Protein AF-G4U363-F1 (afdb_monomer)

Solvent-accessible surface area (backbone atoms only — not comparable to full-atom values): 18278 Å² total; per-residue (Å²): 141,84,84,78,88,76,77,88,73,76,89,75,87,67,86,83,75,91,68,91,69,73,51,77,59,60,54,53,52,49,52,50,51,53,50,53,49,54,50,56,64,53,62,78,71,68,91,64,95,80,52,72,71,60,53,57,54,53,52,52,52,51,52,53,52,52,48,53,53,51,62,64,69,46,64,95,60,75,64,60,87,78,46,60,67,70,59,36,51,51,52,50,44,64,76,27,52,48,99,95,39,38,36,57,66,53,54,56,56,51,35,72,76,37,73,68,45,29,53,55,58,70,71,40,34,82,73,29,22,36,44,63,46,64,51,93,44,83,81,53,86,49,60,55,57,50,51,50,48,30,57,57,48,18,64,88,54,62,29,32,40,36,38,31,59,56,51,80,61,46,81,72,40,44,77,71,45,50,88,46,26,73,33,30,28,32,41,37,40,33,58,52,92,60,88,73,83,71,82,74,94,66,91,64,70,68,50,72,59,57,59,54,58,71,55,46,68,33,55,42,23,33,35,42,35,42,34,49,89,74,80,68,58,79,82,63,57,63,65,54,76,51,25,82,46,43,50,42,49,43,70,48,50,88,82,85,80,89,84,87,82,83,91,80,84,82,97,68,68,58,55,68,52,71,92,75,59,36,64,54,56,54,50,50,52,54,49,50,55,54,50,53,54,53,56,57,58,60,71,75,71,122

pLDDT: mean 74.66, std 20.99, range [29.02, 97.69]

Mean predicted aligned error: 13.7 Å

Foldseek 3Di:
DDDDDDPDDDDPPDDDPPDPPPPVLNVLVVVLVVLVVVVVVVVVPDPDPPCPPVVVVSVVVNVVSVVVNVVVVPDPDDDLLPDDLVSSLVVQCVVQPDPNFRDLVSLVVQLVPDVSSVVSSLQDLVSLQEQEDACPPVPDPCSLVSLLSSVVSNPQAAHEYEYEFAPPPLVVNLVSCLVVLQRHAHYAYHYHPDPVPPDDPDPDGDQPLNSLPSSPQNQNHAYYEYEEPSPDDLVSCPSCVSHQNHQYYHYCYPDDDDDDDDDDDDDDNQYDDDPPPRVVNSVVVVVVVVVVVVVVVVVVPD

Sequence (302 aa):
MLLWFTPFAADLSMPATSDELTSPGEELESQLSNFLQELHDSDLVVGDRRSEGAGNSKLAQYNTLAEKLAARRRSPYPDPITLPVEIFIAIIKEAVAYDDATSMEAVLRLTLLSDSWRVALLQIPDLWTEISIEDRYIESSELPAQIHLGVTLTLKRPITLAIDHDLRKWTSILPLLTPHTHRIRRILVRPPTMYETIRTDDAFSWDFDDIIYSLGPLHALEDLTVCGDLLTSIDQWKFLVNMPSLRYITETRAPFSRLVAEPGTHSHLRILYSEVTAVELLKHRSQLHNLEELSSTEAYGH

Nearest PDB structures (foldseek):
  4v61-assembly1_AK  TM=4.581E-01  e=2.334E+00  Spinacia oleracea
  3wg9-assembly1_A  TM=1.969E-01  e=6.008E-01  Thermoanaerobacter ethanolicus JW 200
  4v87-assembly2_CN  TM=4.621E-01  e=5.152E+00  Thermus thermophilus HB8
  3wgh-assembly1_A  TM=2.296E-01  e=4.869E+00  Thermoanaerobacter ethanolicus JW 200
  3wg9-assembly2_D  TM=1.906E-01  e=1.970E+00  Thermoanaerobacter ethanolicus JW 200

Structure (mmCIF, N/CA/C/O backbone):
data_AF-G4U363-F1
#
_entry.id   AF-G4U363-F1
#
loop_
_atom_site.group_PDB
_atom_site.id
_atom_site.type_symbol
_atom_site.label_atom_id
_atom_site.label_alt_id
_atom_site.label_comp_id
_atom_site.label_asym_id
_atom_site.label_entity_id
_atom_site.label_seq_id
_atom_site.pdbx_PDB_ins_code
_atom_site.Cartn_x
_atom_site.Cartn_y
_atom_site.Cartn_z
_atom_site.occupancy
_atom_site.B_iso_or_equiv
_atom_site.auth_seq_id
_atom_site.auth_comp_id
_atom_site.auth_asym_id
_atom_site.auth_atom_id
_atom_site.pdbx_PDB_model_num
ATOM 1 N N . MET A 1 1 ? 0.879 2.309 27.848 1.00 30.31 1 MET A N 1
ATOM 2 C CA . MET A 1 1 ? 1.639 3.461 27.325 1.00 30.31 1 MET A CA 1
ATOM 3 C C . MET A 1 1 ? 1.239 3.605 25.862 1.00 30.31 1 MET A C 1
ATOM 5 O O . MET A 1 1 ? 1.794 2.925 25.017 1.00 30.31 1 MET A O 1
ATOM 9 N N . LEU A 1 2 ? 0.150 4.334 25.606 1.00 29.02 2 LEU A N 1
ATOM 10 C CA . LEU A 1 2 ? -0.439 4.525 24.277 1.00 29.02 2 LEU A CA 1
ATOM 11 C C . LEU A 1 2 ? -0.103 5.953 23.849 1.00 29.02 2 LEU A C 1
ATOM 13 O O . LEU A 1 2 ? -0.581 6.906 24.463 1.00 29.02 2 LEU A O 1
ATOM 17 N N . LEU A 1 3 ? 0.791 6.081 22.871 1.00 33.56 3 LEU A N 1
ATOM 18 C CA . LEU A 1 3 ? 1.134 7.358 22.262 1.00 33.56 3 LEU A CA 1
ATOM 19 C C . LEU A 1 3 ? 0.037 7.753 21.275 1.00 33.56 3 LEU A C 1
ATOM 21 O O . LEU A 1 3 ? -0.483 6.935 20.519 1.00 33.56 3 LEU A O 1
ATOM 25 N N . TRP A 1 4 ? -0.329 9.021 21.371 1.00 37.03 4 TRP A N 1
ATOM 26 C CA . TRP A 1 4 ? -1.382 9.687 20.633 1.00 37.03 4 TRP A CA 1
ATOM 27 C C . TRP A 1 4 ? -1.033 9.806 19.145 1.00 37.03 4 TRP A C 1
ATOM 29 O O . TRP A 1 4 ? 0.108 10.085 18.790 1.00 37.03 4 TRP A O 1
ATOM 39 N N . PHE A 1 5 ? -2.041 9.672 18.283 1.00 37.12 5 PHE A N 1
ATOM 40 C CA . PHE A 1 5 ? -2.008 10.227 16.933 1.00 37.12 5 PHE A CA 1
ATOM 41 C C . PHE A 1 5 ? -2.167 11.750 17.044 1.00 37.12 5 PHE A C 1
ATOM 43 O O . PHE A 1 5 ? -3.232 12.231 17.427 1.00 37.12 5 PHE A O 1
ATOM 50 N N . THR A 1 6 ? -1.135 12.517 16.702 1.00 32.81 6 THR A N 1
ATOM 51 C CA . THR A 1 6 ? -1.314 13.922 16.311 1.00 32.81 6 THR A CA 1
ATOM 52 C C . THR A 1 6 ? -1.595 13.961 14.813 1.00 32.81 6 THR A C 1
ATOM 54 O O . THR A 1 6 ? -0.765 13.461 14.050 1.00 32.81 6 THR A O 1
ATOM 57 N N . PRO A 1 7 ? -2.715 14.535 14.348 1.00 43.47 7 PRO A N 1
ATOM 58 C CA . PRO A 1 7 ? -2.863 14.826 12.937 1.00 43.47 7 PRO A CA 1
ATOM 59 C C . PRO A 1 7 ? -1.964 16.010 12.579 1.00 43.47 7 PRO A C 1
ATOM 61 O O . PRO A 1 7 ? -1.807 16.960 13.347 1.00 43.47 7 PRO A O 1
ATOM 64 N N . PHE A 1 8 ? -1.376 15.922 11.393 1.00 34.28 8 PHE A N 1
ATOM 65 C CA . PHE A 1 8 ? -0.652 16.985 10.718 1.00 34.28 8 PHE A CA 1
ATOM 66 C C . PHE A 1 8 ? -1.614 18.171 10.521 1.00 34.28 8 PHE A C 1
ATOM 68 O O . PHE A 1 8 ? -2.444 18.178 9.614 1.00 34.28 8 PHE A O 1
ATOM 75 N N . ALA A 1 9 ? -1.576 19.139 11.436 1.00 34.88 9 ALA A N 1
ATOM 76 C CA . ALA A 1 9 ? -2.304 20.388 11.301 1.00 34.88 9 ALA A CA 1
ATOM 77 C C . ALA A 1 9 ? -1.546 21.260 10.298 1.00 34.88 9 ALA A C 1
ATOM 79 O O . ALA A 1 9 ? -0.501 21.824 10.615 1.00 34.88 9 ALA A O 1
ATOM 80 N N . ALA A 1 10 ? -2.062 21.344 9.072 1.00 35.66 10 ALA A N 1
ATOM 81 C CA . ALA A 1 10 ? -1.703 22.432 8.181 1.00 35.66 10 ALA A CA 1
ATOM 82 C C . ALA A 1 10 ? -2.078 23.753 8.869 1.00 35.66 10 ALA A C 1
ATOM 84 O O . ALA A 1 10 ? -3.195 23.917 9.363 1.00 35.66 10 ALA A O 1
ATOM 85 N N . ASP A 1 11 ? -1.103 24.651 8.932 1.00 38.25 11 ASP A N 1
ATOM 86 C CA . ASP A 1 11 ? -1.105 25.914 9.660 1.00 38.25 11 ASP A CA 1
ATOM 87 C C . ASP A 1 11 ? -2.154 26.891 9.088 1.00 38.25 11 ASP A C 1
ATOM 89 O O . ASP A 1 11 ? -1.871 27.756 8.261 1.00 38.25 11 ASP A O 1
ATOM 93 N N . LEU A 1 12 ? -3.413 26.718 9.496 1.00 33.72 12 LEU A N 1
ATOM 94 C CA . LEU A 1 12 ? -4.463 27.729 9.389 1.00 33.72 12 LEU A CA 1
ATOM 95 C C . LEU A 1 12 ? -4.490 28.503 10.705 1.00 33.72 12 LEU A C 1
ATOM 97 O O . LEU A 1 12 ? -5.332 28.275 11.573 1.00 33.72 12 LEU A O 1
ATOM 101 N N . SER A 1 13 ? -3.533 29.419 10.838 1.00 33.62 13 SER A N 1
ATOM 102 C CA . SER A 1 13 ? -3.520 30.474 11.850 1.00 33.62 13 SER A CA 1
ATOM 103 C C . SER A 1 13 ? -4.797 31.318 11.736 1.00 33.62 13 SER A C 1
ATOM 105 O O . SER A 1 13 ? -4.883 32.290 10.984 1.00 33.62 13 SER A O 1
ATOM 107 N N . MET A 1 14 ? -5.834 30.901 12.460 1.00 38.12 14 MET A N 1
ATOM 108 C CA . MET A 1 14 ? -6.977 31.738 12.802 1.00 38.12 14 MET A CA 1
ATOM 109 C C . MET A 1 14 ? -6.615 32.517 14.072 1.00 38.12 14 MET A C 1
ATOM 111 O O . MET A 1 14 ? -6.052 31.935 15.003 1.00 38.12 14 MET A O 1
ATOM 115 N N . PRO A 1 15 ? -6.907 33.826 14.140 1.00 44.81 15 PRO A N 1
ATOM 116 C CA . PRO A 1 15 ? -6.539 34.649 15.282 1.00 44.81 15 PRO A CA 1
ATOM 117 C C . PRO A 1 15 ? -7.195 34.124 16.563 1.00 44.81 15 PRO A C 1
ATOM 119 O O . PRO A 1 15 ? -8.412 33.961 16.635 1.00 44.81 15 PRO A O 1
ATOM 122 N N . ALA A 1 16 ? -6.362 33.877 17.574 1.00 42.97 16 ALA A N 1
ATOM 123 C CA . ALA A 1 16 ? -6.775 33.457 18.902 1.00 42.97 16 ALA A CA 1
ATOM 124 C C . ALA A 1 16 ? -7.602 34.562 19.576 1.00 42.97 16 ALA A C 1
ATOM 126 O O . ALA A 1 16 ? -7.065 35.559 20.059 1.00 42.97 16 ALA A O 1
ATOM 127 N N . THR A 1 17 ? -8.920 34.383 19.626 1.00 51.56 17 THR A N 1
ATOM 128 C CA . THR A 1 17 ? -9.766 35.061 20.608 1.00 51.56 17 THR A CA 1
ATOM 129 C C . THR A 1 17 ? -9.680 34.281 21.912 1.00 51.56 17 THR A C 1
ATOM 131 O O . THR A 1 17 ? -10.211 33.179 22.028 1.00 51.56 17 THR A O 1
ATOM 134 N N . SER A 1 18 ? -8.956 34.849 22.867 1.00 49.31 18 SER A N 1
ATOM 135 C CA . SER A 1 18 ? -8.769 34.359 24.228 1.00 49.31 18 SER A CA 1
ATOM 136 C C . SER A 1 18 ? -10.032 34.556 25.072 1.00 49.31 18 SER A C 1
ATOM 138 O O . SER A 1 18 ? -10.087 35.465 25.895 1.00 49.31 18 SER A O 1
ATOM 140 N N . ASP A 1 19 ? -11.027 33.700 24.854 1.00 52.84 19 ASP A N 1
ATOM 141 C CA . ASP A 1 19 ? -11.991 33.318 25.886 1.00 52.84 19 ASP A CA 1
ATOM 142 C C . ASP A 1 19 ? -11.714 31.846 26.215 1.00 52.84 19 ASP A C 1
ATOM 144 O O . ASP A 1 19 ? -11.932 30.963 25.383 1.00 52.84 19 ASP A O 1
ATOM 148 N N . GLU A 1 20 ? -11.180 31.589 27.414 1.00 54.12 20 GLU A N 1
ATOM 149 C CA . GLU A 1 20 ? -10.968 30.255 27.997 1.00 54.12 20 GLU A CA 1
ATOM 150 C C . GLU A 1 20 ? -12.322 29.589 28.290 1.00 54.12 20 GLU A C 1
ATOM 152 O O . GLU A 1 20 ? -12.732 29.387 29.432 1.00 54.12 20 GLU A O 1
ATOM 157 N N . LEU A 1 21 ? -13.060 29.249 27.237 1.00 57.50 21 LEU A N 1
ATOM 158 C CA . LEU A 1 21 ? -14.143 28.287 27.323 1.00 57.50 21 LEU A CA 1
ATOM 159 C C . LEU A 1 21 ? -13.482 26.924 27.467 1.00 57.50 21 LEU A C 1
ATOM 161 O O . LEU A 1 21 ? -13.086 26.311 26.475 1.00 57.50 21 LEU A O 1
ATOM 165 N N . THR A 1 22 ? -13.341 26.480 28.718 1.00 64.75 22 THR A N 1
ATOM 166 C CA . THR A 1 22 ? -13.030 25.088 29.052 1.00 64.75 22 THR A CA 1
ATOM 167 C C . THR A 1 22 ? -13.915 24.234 28.164 1.00 64.75 22 THR A C 1
ATOM 169 O O . THR A 1 22 ? -15.146 24.377 28.176 1.00 64.75 22 THR A O 1
ATOM 172 N N . SER A 1 23 ? -13.296 23.434 27.296 1.00 80.56 23 SER A N 1
ATOM 173 C CA . SER A 1 23 ? -14.058 22.662 26.327 1.00 80.56 23 SER A CA 1
ATOM 174 C C . SER A 1 23 ? -15.026 21.815 27.141 1.00 80.56 23 SER A C 1
ATOM 176 O O . SER A 1 23 ? -14.586 21.168 28.093 1.00 80.56 23 SER A O 1
ATOM 178 N N . PRO A 1 24 ? -16.330 21.755 26.814 1.00 78.06 24 PRO A N 1
ATOM 179 C CA . PRO A 1 24 ? -17.289 21.062 27.672 1.00 78.06 24 PRO A CA 1
ATOM 180 C C . PRO A 1 24 ? -16.943 19.570 27.898 1.00 78.06 24 PRO A C 1
ATOM 182 O O . PRO A 1 24 ? -17.670 18.856 28.581 1.00 78.06 24 PRO A O 1
ATOM 185 N N . GLY A 1 25 ? -15.927 19.039 27.202 1.00 80.38 25 GLY A N 1
ATOM 186 C CA . GLY A 1 25 ? -15.441 17.665 27.279 1.00 80.38 25 GLY A CA 1
ATOM 187 C C . GLY A 1 25 ? -14.415 17.506 28.383 1.00 80.38 25 GLY A C 1
ATOM 188 O O . GLY A 1 25 ? -14.462 16.506 29.086 1.00 80.38 25 GLY A O 1
ATOM 189 N N . GLU A 1 26 ? -13.587 18.526 28.596 1.00 87.44 26 GLU A N 1
ATOM 190 C CA . GLU A 1 26 ? -12.668 18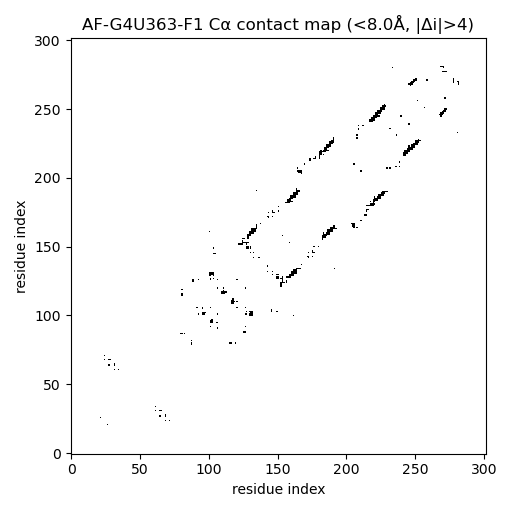.612 29.730 1.00 87.44 26 GLU A CA 1
ATOM 191 C C . GLU A 1 26 ? -13.454 18.656 31.044 1.00 87.44 26 GLU A C 1
ATOM 193 O O . GLU A 1 26 ? -13.073 18.013 32.017 1.00 87.44 26 GLU A O 1
ATOM 198 N N . GLU A 1 27 ? -14.612 19.328 31.058 1.00 90.88 27 GLU A N 1
ATOM 199 C CA . GLU A 1 27 ? -15.499 19.346 32.224 1.00 90.88 27 GLU A CA 1
ATOM 200 C C . GLU A 1 27 ? -16.073 17.952 32.537 1.00 90.88 27 GLU A C 1
ATOM 202 O O . GLU A 1 27 ? -16.064 17.520 33.686 1.00 90.88 27 GLU A O 1
ATOM 207 N N . LEU A 1 28 ? -16.521 17.211 31.519 1.00 89.44 28 LEU A N 1
ATOM 208 C CA . LEU A 1 28 ? -17.031 15.840 31.670 1.00 89.44 28 LEU A CA 1
ATOM 209 C C . LEU A 1 28 ? -15.937 14.850 32.091 1.00 89.44 28 LEU A C 1
ATOM 211 O O . LEU A 1 28 ? -16.188 13.968 32.912 1.00 89.44 28 LEU A O 1
ATOM 215 N N . GLU A 1 29 ? -14.729 14.991 31.544 1.00 90.69 29 GLU A N 1
ATOM 216 C CA . GLU A 1 29 ? -13.567 14.191 31.939 1.00 90.69 29 GLU A CA 1
ATOM 217 C C . GLU A 1 29 ? -13.154 14.491 33.381 1.00 90.69 29 GLU A C 1
ATOM 219 O O . GLU A 1 29 ? -12.918 13.561 34.152 1.00 90.69 29 GLU A O 1
ATOM 224 N N . SER A 1 30 ? -13.170 15.765 33.780 1.00 92.31 30 SER A N 1
ATOM 225 C CA . SER A 1 30 ? -12.940 16.192 35.161 1.00 92.31 30 SER A CA 1
ATOM 226 C C . SER A 1 30 ? -14.005 15.638 36.114 1.00 92.31 30 SER A C 1
ATOM 228 O O . SER A 1 30 ? -13.666 15.062 37.146 1.00 92.31 30 SER A O 1
ATOM 230 N N . GLN A 1 31 ? -15.291 15.702 35.743 1.00 92.88 31 GLN A N 1
ATOM 231 C CA . GLN A 1 31 ? -16.387 15.111 36.521 1.00 92.88 31 GLN A CA 1
ATOM 232 C C . GLN A 1 31 ? -16.214 13.598 36.705 1.00 92.88 31 GLN A C 1
ATOM 234 O O . GLN A 1 31 ? -16.402 13.095 37.812 1.00 92.88 31 GLN A O 1
ATOM 239 N N . LEU A 1 32 ? -15.828 12.870 35.651 1.00 92.06 32 LEU A N 1
ATOM 240 C CA . LEU A 1 32 ? -15.582 11.431 35.742 1.00 92.06 32 LEU A CA 1
ATOM 241 C C . LEU A 1 32 ? -14.363 11.116 36.623 1.00 92.06 32 LEU A C 1
ATOM 243 O O . LEU A 1 32 ? -14.433 10.204 37.443 1.00 92.06 32 LEU A O 1
ATOM 247 N N . SER A 1 33 ? -13.272 11.875 36.484 1.00 92.25 33 SER A N 1
ATOM 248 C CA . SER A 1 33 ? -12.067 11.717 37.310 1.00 92.25 33 SER A CA 1
ATOM 249 C C . SER A 1 33 ? -12.356 11.968 38.790 1.00 92.25 33 SER A C 1
ATOM 251 O O . SER A 1 33 ? -12.001 11.145 39.632 1.00 92.25 33 SER A O 1
ATOM 253 N N . ASN A 1 34 ? -13.064 13.056 39.108 1.00 94.62 34 ASN A N 1
ATOM 254 C CA . ASN A 1 34 ? -13.455 13.382 40.480 1.00 94.62 34 ASN A CA 1
ATOM 255 C C . ASN A 1 34 ? -14.355 12.291 41.070 1.00 94.62 34 ASN A C 1
ATOM 257 O O . ASN A 1 34 ? -14.140 11.859 42.197 1.00 94.62 34 ASN A O 1
ATOM 261 N N . PHE A 1 35 ? -15.305 11.776 40.286 1.00 93.69 35 PHE A N 1
ATOM 262 C CA . PHE A 1 35 ? -16.181 10.693 40.724 1.00 93.69 35 PHE A CA 1
ATOM 263 C C . PHE A 1 35 ? -15.422 9.381 41.000 1.00 93.69 35 PHE A C 1
ATOM 265 O O . PHE A 1 35 ? -15.714 8.678 41.968 1.00 93.69 35 PHE A O 1
ATOM 272 N N . LEU A 1 36 ? -14.424 9.045 40.175 1.00 92.00 36 LEU A N 1
ATOM 273 C CA . LEU A 1 36 ? -13.559 7.882 40.402 1.00 92.00 36 LEU A CA 1
ATOM 274 C C . LEU A 1 36 ? -12.693 8.045 41.657 1.00 92.00 36 LEU A C 1
ATOM 276 O O . LEU A 1 36 ? -12.515 7.078 42.400 1.00 92.00 36 LEU A O 1
ATOM 280 N N . GLN A 1 37 ? -12.204 9.258 41.917 1.00 93.50 37 GLN A N 1
ATOM 281 C CA . GLN A 1 37 ? -11.470 9.571 43.140 1.00 93.50 37 GLN A CA 1
ATOM 282 C C . GLN A 1 37 ? -12.370 9.428 44.378 1.00 93.50 37 GLN A C 1
ATOM 284 O O . GLN A 1 37 ? -11.994 8.753 45.333 1.00 93.50 37 GLN A O 1
ATOM 289 N N . GLU A 1 38 ? -13.598 9.956 44.333 1.00 91.44 38 GLU A N 1
ATOM 290 C CA . GLU A 1 38 ? -14.586 9.807 45.412 1.00 91.44 38 GLU A CA 1
ATOM 291 C C . GLU A 1 38 ? -14.955 8.341 45.687 1.00 91.44 38 GLU A C 1
ATOM 293 O O . GLU A 1 38 ? -15.178 7.955 46.838 1.00 91.44 38 GLU A O 1
ATOM 298 N N . LEU A 1 39 ? -15.040 7.509 44.643 1.00 88.31 39 LEU A N 1
ATOM 299 C CA . LEU A 1 39 ? -15.245 6.068 44.793 1.00 88.31 39 LEU A CA 1
ATOM 300 C C . LEU A 1 39 ? -14.082 5.421 45.545 1.00 88.31 39 LEU A C 1
ATOM 302 O O . LEU A 1 39 ? -14.323 4.721 46.531 1.00 88.31 39 LEU A O 1
ATOM 306 N N . HIS A 1 40 ? -12.848 5.708 45.124 1.00 88.69 40 HIS A N 1
ATOM 307 C CA . HIS A 1 40 ? -11.638 5.173 45.742 1.00 88.69 40 HIS A CA 1
ATOM 308 C C . HIS A 1 40 ? -11.519 5.564 47.221 1.00 88.69 40 HIS A C 1
ATOM 310 O O . HIS A 1 40 ? -11.288 4.706 48.075 1.00 88.69 40 HIS A O 1
ATOM 316 N N . ASP A 1 41 ? -11.770 6.836 47.535 1.00 88.69 41 ASP A N 1
ATOM 317 C CA . ASP A 1 41 ? -11.717 7.351 48.903 1.00 88.69 41 ASP A CA 1
ATOM 318 C C . ASP A 1 41 ? -12.830 6.749 49.780 1.00 88.69 41 ASP A C 1
ATOM 320 O O . ASP A 1 41 ? -12.648 6.555 50.983 1.00 88.69 41 ASP A O 1
ATOM 324 N N . SER A 1 42 ? -13.979 6.398 49.187 1.00 82.69 42 SER A N 1
ATOM 325 C CA . SER A 1 42 ? -15.094 5.776 49.910 1.00 82.69 42 SER A CA 1
ATOM 326 C C . SER A 1 42 ? -14.909 4.282 50.197 1.00 82.69 42 SER A C 1
ATOM 328 O O . SER A 1 42 ? -15.386 3.813 51.232 1.00 82.69 42 SER A O 1
ATOM 330 N N . ASP A 1 43 ? -14.185 3.546 49.349 1.00 73.75 43 ASP A N 1
ATOM 331 C CA . ASP A 1 43 ? -13.879 2.123 49.566 1.00 73.75 43 ASP A CA 1
ATOM 332 C C . ASP A 1 43 ? -12.862 1.909 50.700 1.00 73.75 43 ASP A C 1
ATOM 334 O O . ASP A 1 43 ? -12.893 0.883 51.381 1.00 73.75 43 ASP A O 1
ATOM 338 N N . LEU A 1 44 ? -12.017 2.906 50.987 1.00 64.19 44 LEU A N 1
ATOM 339 C CA . LEU A 1 44 ? -11.087 2.877 52.124 1.00 64.19 44 LEU A CA 1
ATOM 340 C C . LEU A 1 44 ? -11.787 2.957 53.495 1.00 64.19 44 LEU A C 1
ATOM 342 O O . LEU A 1 44 ? -11.147 2.726 54.522 1.00 64.19 44 LEU A O 1
ATOM 346 N N . VAL A 1 45 ? -13.091 3.262 53.537 1.00 62.28 45 VAL A N 1
ATOM 347 C CA . VAL A 1 45 ? -13.823 3.564 54.780 1.00 62.28 45 VAL A CA 1
ATOM 348 C C . VAL A 1 45 ? -14.774 2.438 55.227 1.00 62.28 45 VAL A C 1
ATOM 350 O O . VAL A 1 45 ? -15.248 2.462 56.363 1.00 62.28 45 VAL A O 1
ATOM 353 N N . VAL A 1 46 ? -15.056 1.406 54.418 1.00 55.81 46 VAL A N 1
ATOM 354 C CA . VAL A 1 46 ? -16.229 0.541 54.678 1.00 55.81 46 VAL A CA 1
ATOM 355 C C . VAL A 1 46 ? -15.887 -0.903 55.062 1.00 55.81 46 VAL A C 1
ATOM 357 O O . VAL A 1 46 ? -15.713 -1.786 54.228 1.00 55.81 46 VAL A O 1
ATOM 360 N N . GLY A 1 47 ? -15.936 -1.156 56.374 1.00 56.62 47 GLY A N 1
ATOM 361 C CA . GLY A 1 47 ? -16.154 -2.475 56.982 1.00 56.62 47 GLY A CA 1
ATOM 362 C C . GLY A 1 47 ? -17.618 -2.753 57.367 1.00 56.62 47 GLY A C 1
ATOM 363 O O . GLY A 1 47 ? -17.875 -3.711 58.095 1.00 56.62 47 GLY A O 1
ATOM 364 N N . ASP A 1 48 ? -18.581 -1.932 56.927 1.00 59.34 48 ASP A N 1
ATOM 365 C CA . ASP A 1 48 ? -19.964 -1.987 57.420 1.00 59.34 48 ASP A CA 1
ATOM 366 C C . ASP A 1 48 ? -20.955 -2.543 56.378 1.00 59.34 48 ASP A C 1
ATOM 368 O O . ASP A 1 48 ? -21.188 -1.977 55.308 1.00 59.34 48 ASP A O 1
ATOM 372 N N . ARG A 1 49 ? -21.556 -3.694 56.697 1.00 59.22 49 ARG A N 1
ATOM 373 C CA . ARG A 1 49 ? -22.327 -4.568 55.787 1.00 59.22 49 ARG A CA 1
ATOM 374 C C . ARG A 1 49 ? -23.734 -4.056 55.425 1.00 59.22 49 ARG A C 1
ATOM 376 O O . ARG A 1 49 ? -24.554 -4.827 54.940 1.00 59.22 49 ARG A O 1
ATOM 383 N N . ARG A 1 50 ? -24.052 -2.779 55.664 1.00 60.91 50 ARG A N 1
ATOM 384 C CA . ARG A 1 50 ? -25.392 -2.198 55.409 1.00 60.91 50 ARG A CA 1
ATOM 385 C C . ARG A 1 50 ? -25.499 -1.358 54.126 1.00 60.91 50 ARG A C 1
ATOM 387 O O . ARG A 1 50 ? -26.542 -0.759 53.886 1.00 60.91 50 ARG A O 1
ATOM 394 N N . SER A 1 51 ? -24.464 -1.329 53.285 1.00 64.44 51 SER A N 1
ATOM 395 C CA . SER A 1 51 ? -24.347 -0.398 52.146 1.00 64.44 51 SER A CA 1
ATOM 396 C C . SER A 1 51 ? -24.735 -0.976 50.767 1.00 64.44 51 SER A C 1
ATOM 398 O O . SER A 1 51 ? -24.224 -0.539 49.740 1.00 64.44 51 SER A O 1
ATOM 400 N N . GLU A 1 52 ? -25.642 -1.952 50.684 1.00 66.56 52 GLU A N 1
ATOM 401 C CA . GLU A 1 52 ? -26.045 -2.509 49.373 1.00 66.56 52 GLU A CA 1
ATOM 402 C C . GLU A 1 52 ? -26.842 -1.504 48.514 1.00 66.56 52 GLU A C 1
ATOM 404 O O . GLU A 1 52 ? -26.720 -1.483 47.291 1.00 66.56 52 GLU A O 1
ATOM 409 N N . GLY A 1 53 ? -27.614 -0.606 49.137 1.00 70.62 53 GLY A N 1
ATOM 410 C CA . GLY A 1 53 ? -28.397 0.406 48.413 1.00 70.62 53 GLY A CA 1
ATOM 411 C C . GLY A 1 53 ? -27.564 1.562 47.845 1.00 70.62 53 GLY A C 1
ATOM 412 O O . GLY A 1 53 ? -27.875 2.084 46.774 1.00 70.62 53 GLY A O 1
ATOM 413 N N . ALA A 1 54 ? -26.487 1.956 48.531 1.00 71.31 54 ALA A N 1
ATOM 414 C CA . ALA A 1 54 ? -25.644 3.075 48.108 1.00 71.31 54 ALA A CA 1
ATOM 415 C C . ALA A 1 54 ? -24.706 2.692 46.948 1.00 71.31 54 ALA A C 1
ATOM 417 O O . ALA A 1 54 ? -24.467 3.518 46.065 1.00 71.31 54 ALA A O 1
ATOM 418 N N . GLY A 1 55 ? -24.243 1.436 46.900 1.00 74.75 55 GLY A N 1
ATOM 419 C CA . GLY A 1 55 ? -23.413 0.923 45.804 1.00 74.75 55 GLY A CA 1
ATOM 420 C C . GLY A 1 55 ? -24.119 0.967 44.445 1.00 74.75 55 GLY A C 1
ATOM 421 O O . GLY A 1 55 ? -23.544 1.432 43.461 1.00 74.75 55 GLY A O 1
ATOM 422 N N . ASN A 1 56 ? -25.403 0.596 44.400 1.00 81.75 56 ASN A N 1
ATOM 423 C CA . ASN A 1 56 ? -26.193 0.617 43.163 1.00 81.75 56 ASN A CA 1
ATOM 424 C C . ASN A 1 56 ? -26.403 2.040 42.613 1.00 81.75 56 ASN A C 1
ATOM 426 O O . ASN A 1 56 ? -26.410 2.239 41.399 1.00 81.75 56 ASN A O 1
ATOM 430 N N . SER A 1 57 ? -26.528 3.037 43.495 1.00 87.06 57 SER A N 1
ATOM 431 C CA . SER A 1 57 ? -26.673 4.446 43.101 1.00 87.06 57 SER A CA 1
ATOM 432 C C . SER A 1 57 ? -25.392 5.001 42.466 1.00 87.06 57 SER A C 1
ATOM 434 O O . SER A 1 57 ? -25.440 5.630 41.406 1.00 87.06 57 SER A O 1
ATOM 436 N N . LYS A 1 58 ? -24.226 4.707 43.060 1.00 87.62 58 LYS A N 1
ATOM 437 C CA . LYS A 1 58 ? -22.930 5.147 42.520 1.00 87.62 58 LYS A CA 1
ATOM 438 C C . LYS A 1 58 ? -22.609 4.482 41.178 1.00 87.62 58 LYS A C 1
ATOM 440 O O . LYS A 1 58 ? -22.153 5.154 40.257 1.00 87.62 58 LYS A O 1
ATOM 445 N N . LEU A 1 59 ? -22.912 3.191 41.027 1.00 85.69 59 LEU A N 1
ATOM 446 C CA . LEU A 1 59 ? -22.730 2.493 39.752 1.00 85.69 59 LEU A CA 1
ATOM 447 C C . LEU A 1 59 ? -23.606 3.094 38.637 1.00 85.69 59 LEU A C 1
ATOM 449 O O . LEU A 1 59 ? -23.145 3.266 37.511 1.00 85.69 59 LEU A O 1
ATOM 453 N N . ALA A 1 60 ? -24.851 3.469 38.946 1.00 91.44 60 ALA A N 1
ATOM 454 C CA . ALA A 1 60 ? -25.732 4.128 37.982 1.00 91.44 60 ALA A CA 1
ATOM 455 C C . ALA A 1 60 ? -25.202 5.509 37.550 1.00 91.44 60 ALA A C 1
ATOM 457 O O . ALA A 1 60 ? -25.257 5.849 36.364 1.00 91.44 60 ALA A O 1
ATOM 458 N N . GLN A 1 61 ? -24.647 6.291 38.485 1.00 92.25 61 GLN A N 1
ATOM 459 C CA . GLN A 1 61 ? -24.000 7.571 38.170 1.00 92.25 61 GLN A CA 1
ATOM 460 C C . GLN A 1 61 ? -22.754 7.389 37.300 1.00 92.25 61 GLN A C 1
ATOM 462 O O . GLN A 1 61 ? -22.619 8.094 36.298 1.00 92.25 61 GLN A O 1
ATOM 467 N N . TYR A 1 62 ? -21.904 6.406 37.615 1.00 91.38 62 TYR A N 1
ATOM 468 C CA . TYR A 1 62 ? -20.752 6.050 36.785 1.00 91.38 62 TYR A CA 1
ATOM 469 C C . TYR A 1 62 ? -21.170 5.729 35.348 1.00 91.38 62 TYR A C 1
ATOM 471 O O . TYR A 1 62 ? -20.668 6.343 34.407 1.00 91.38 62 TYR A O 1
ATOM 479 N N . ASN A 1 63 ? -22.134 4.817 35.181 1.00 88.38 63 ASN A N 1
ATOM 480 C CA . ASN A 1 63 ? -22.614 4.406 33.863 1.00 88.38 63 ASN A CA 1
ATOM 481 C C . ASN A 1 63 ? -23.175 5.599 33.080 1.00 88.38 63 ASN A C 1
ATOM 483 O O . ASN A 1 63 ? -22.868 5.757 31.904 1.00 88.38 63 ASN A O 1
ATOM 487 N N . THR A 1 64 ? -23.915 6.492 33.744 1.00 95.25 64 THR A N 1
ATOM 488 C CA . THR A 1 64 ? -24.461 7.703 33.112 1.00 95.25 64 THR A CA 1
ATOM 489 C C . THR A 1 64 ? -23.355 8.650 32.629 1.00 95.25 64 THR A C 1
ATOM 491 O O . THR A 1 64 ? -23.446 9.195 31.527 1.00 95.25 64 THR A O 1
ATOM 494 N N . LEU A 1 65 ? -22.308 8.874 33.433 1.00 91.00 65 LEU A N 1
ATOM 495 C CA . LEU A 1 65 ? -21.175 9.722 33.044 1.00 91.00 65 LEU A CA 1
ATOM 496 C C . LEU A 1 65 ? -20.365 9.085 31.909 1.00 91.00 65 LEU A C 1
ATOM 498 O O . LEU A 1 65 ? -20.048 9.764 30.932 1.00 91.00 65 LEU A O 1
ATOM 502 N N . ALA A 1 66 ? -20.098 7.782 31.995 1.00 87.12 66 ALA A N 1
ATOM 503 C CA . ALA A 1 66 ? -19.403 7.027 30.959 1.00 87.12 66 ALA A CA 1
ATOM 504 C C . ALA A 1 66 ? -20.173 7.039 29.627 1.00 87.12 66 ALA A C 1
ATOM 506 O O . ALA A 1 66 ? -19.574 7.271 28.578 1.00 87.12 66 ALA A O 1
ATOM 507 N N . GLU A 1 67 ? -21.498 6.869 29.654 1.00 90.25 67 GLU A N 1
ATOM 508 C CA . GLU A 1 67 ? -22.353 6.947 28.465 1.00 90.25 67 GLU A CA 1
ATOM 509 C C . GLU A 1 67 ? -22.362 8.344 27.844 1.00 90.25 67 GLU A C 1
ATOM 511 O O . GLU A 1 67 ? -22.246 8.461 26.625 1.00 90.25 67 GLU A O 1
ATOM 516 N N . LYS A 1 68 ? -22.448 9.411 28.650 1.00 90.00 68 LYS A N 1
ATOM 517 C CA . LYS A 1 68 ? -22.369 10.796 28.153 1.00 90.00 68 LYS A CA 1
ATOM 518 C C . LYS A 1 68 ? -21.027 11.079 27.486 1.00 90.00 68 LYS A C 1
ATOM 520 O O . LYS A 1 68 ? -20.982 11.683 26.413 1.00 90.00 68 LYS A O 1
ATOM 525 N N . LEU A 1 69 ? -19.942 10.620 28.101 1.00 86.50 69 LEU A N 1
ATOM 526 C CA . LEU A 1 69 ? -18.591 10.781 27.577 1.00 86.50 69 LEU A CA 1
ATOM 527 C C . LEU A 1 69 ? -18.416 9.974 26.280 1.00 86.50 69 LEU A C 1
ATOM 529 O O . LEU A 1 69 ? -17.928 10.506 25.283 1.00 86.50 69 LEU A O 1
ATOM 533 N N . ALA A 1 70 ? -18.911 8.735 26.240 1.00 83.38 70 ALA A N 1
ATOM 534 C CA . ALA A 1 70 ? -18.926 7.908 25.037 1.00 83.38 70 ALA A CA 1
ATOM 535 C C . ALA A 1 70 ? -19.771 8.530 23.914 1.00 83.38 70 ALA A C 1
ATOM 537 O O . ALA A 1 70 ? -19.316 8.591 22.777 1.00 83.38 70 ALA A O 1
ATOM 538 N N . ALA A 1 71 ? -20.970 9.033 24.217 1.00 84.00 71 ALA A N 1
ATOM 539 C CA . ALA A 1 71 ? -21.851 9.689 23.252 1.00 84.00 71 ALA A CA 1
ATOM 540 C C . ALA A 1 71 ? -21.224 10.956 22.663 1.00 84.00 71 ALA A C 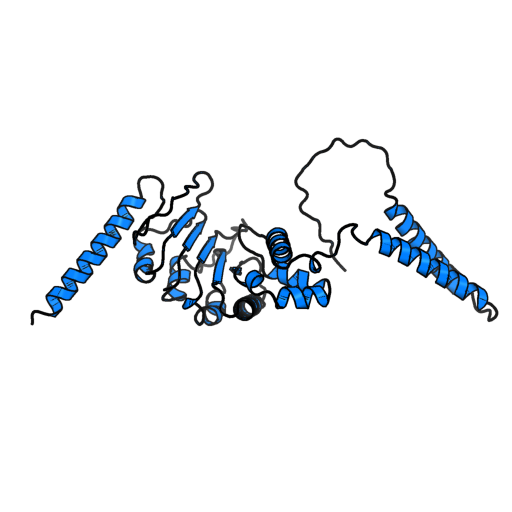1
ATOM 542 O O . ALA A 1 71 ? -21.420 11.235 21.486 1.00 84.00 71 ALA A O 1
ATOM 543 N N . ARG A 1 72 ? -20.437 11.689 23.455 1.00 81.56 72 ARG A N 1
ATOM 544 C CA . ARG A 1 72 ? -19.684 12.850 22.978 1.00 81.56 72 ARG A CA 1
ATOM 545 C C . ARG A 1 72 ? -18.479 12.462 22.123 1.00 81.56 72 ARG A C 1
ATOM 547 O O . ARG A 1 72 ? -18.174 13.142 21.151 1.00 81.56 72 ARG A O 1
ATOM 554 N N . ARG A 1 73 ? -17.773 11.392 22.500 1.00 79.31 73 ARG A N 1
ATOM 555 C CA . ARG A 1 73 ? -16.640 10.863 21.725 1.00 79.31 73 ARG A CA 1
ATOM 556 C C . ARG A 1 73 ? -17.080 10.220 20.413 1.00 79.31 73 ARG A C 1
ATOM 558 O O . ARG A 1 73 ? -16.248 10.055 19.525 1.00 79.31 73 ARG A O 1
ATOM 565 N N . ARG A 1 74 ? -18.361 9.863 20.265 1.00 74.88 74 ARG A N 1
ATOM 566 C CA . ARG A 1 74 ? -18.910 9.482 18.963 1.00 74.88 74 ARG A CA 1
ATOM 567 C C . ARG A 1 74 ? -18.819 10.691 18.042 1.00 74.88 74 ARG A C 1
ATOM 569 O O . ARG A 1 74 ? -19.424 11.728 18.296 1.00 74.88 74 ARG A O 1
ATOM 576 N N . SER A 1 75 ? -18.043 10.528 16.976 1.00 72.75 75 SER A N 1
ATOM 577 C CA . SER A 1 75 ? -18.025 11.466 15.863 1.00 72.75 75 SER A CA 1
ATOM 578 C C . SER A 1 75 ? -19.467 11.758 15.421 1.00 72.75 75 SER A C 1
ATOM 580 O O . SER A 1 75 ? -20.272 10.824 15.354 1.00 72.75 75 SER A O 1
ATOM 582 N N . PRO A 1 76 ? -19.822 13.019 15.107 1.00 77.62 76 PRO A N 1
ATOM 583 C CA . PRO A 1 76 ? -21.121 13.325 14.509 1.00 77.62 76 PRO A CA 1
ATOM 584 C C . PRO A 1 76 ? -21.266 12.692 13.117 1.00 77.62 76 PRO A C 1
ATOM 586 O O . PRO A 1 76 ? -22.372 12.616 12.584 1.00 77.62 76 PRO A O 1
ATOM 589 N N . TYR A 1 77 ? -20.153 12.246 12.529 1.00 79.25 77 TYR A N 1
ATOM 590 C CA . TYR A 1 77 ? -20.123 11.578 11.243 1.00 79.25 77 TYR A CA 1
ATOM 591 C C . TYR A 1 77 ? -20.330 10.069 11.401 1.00 79.25 77 TYR A C 1
ATOM 593 O O . TYR A 1 77 ? -19.812 9.473 12.352 1.00 79.25 77 TYR A O 1
ATOM 601 N N . PRO A 1 78 ? -21.067 9.441 10.469 1.00 82.06 78 PRO A N 1
ATOM 602 C CA . PRO A 1 78 ? -21.196 7.993 10.443 1.00 82.06 78 PRO A CA 1
ATOM 603 C C . PRO A 1 78 ? -19.817 7.342 10.296 1.00 82.06 78 PRO A C 1
ATOM 605 O O . PRO A 1 78 ? -18.904 7.928 9.710 1.00 82.06 78 PRO A O 1
ATOM 608 N N . ASP A 1 79 ? -19.676 6.123 10.822 1.00 86.44 79 ASP A N 1
ATOM 609 C CA . ASP A 1 79 ? -18.458 5.335 10.633 1.00 86.44 79 ASP A CA 1
ATOM 610 C C . ASP A 1 79 ? -18.182 5.204 9.121 1.00 86.44 79 ASP A C 1
ATOM 612 O O . ASP A 1 79 ? -19.084 4.764 8.393 1.00 86.44 79 ASP A O 1
ATOM 616 N N . PRO A 1 80 ? -16.982 5.583 8.631 1.00 89.94 80 PRO A N 1
ATOM 617 C CA . PRO A 1 80 ? -16.611 5.471 7.223 1.00 89.94 80 PRO A CA 1
ATOM 618 C C . PRO A 1 80 ? -16.898 4.103 6.602 1.00 89.94 80 PRO A C 1
ATOM 620 O O . PRO A 1 80 ? -17.180 4.031 5.409 1.00 89.94 80 PRO A O 1
ATOM 623 N N . ILE A 1 81 ? -16.900 3.028 7.397 1.00 92.31 81 ILE A N 1
ATOM 624 C CA . ILE A 1 81 ? -17.230 1.673 6.931 1.00 92.31 81 ILE A CA 1
ATOM 625 C C . ILE A 1 81 ? -18.664 1.534 6.388 1.00 92.31 81 ILE A C 1
ATOM 627 O O . ILE A 1 81 ? -18.968 0.592 5.662 1.00 92.31 81 ILE A O 1
ATOM 631 N N . THR A 1 82 ? -19.564 2.451 6.755 1.00 92.81 82 THR A N 1
ATOM 632 C CA . THR A 1 82 ? -20.963 2.471 6.292 1.00 92.81 82 THR A CA 1
ATOM 633 C C . THR A 1 82 ? -21.141 3.172 4.945 1.00 92.81 82 THR A C 1
ATOM 635 O O . THR A 1 82 ? -22.232 3.135 4.372 1.00 92.81 82 THR A O 1
ATOM 638 N N . LEU A 1 83 ? -20.088 3.816 4.434 1.00 94.00 83 LEU A N 1
ATOM 639 C CA . LEU A 1 83 ? -20.091 4.481 3.136 1.00 94.00 83 LEU A CA 1
ATOM 640 C C . LEU A 1 83 ? -19.992 3.452 1.993 1.00 94.00 83 LEU A C 1
ATOM 642 O O . LEU A 1 83 ? -19.520 2.333 2.205 1.00 94.00 83 LEU A O 1
ATOM 646 N N . PRO A 1 84 ? -20.393 3.820 0.759 1.00 95.19 84 PRO A N 1
ATOM 647 C CA . PRO A 1 84 ? -20.091 3.026 -0.429 1.00 95.19 84 PRO A CA 1
ATOM 648 C C . PRO A 1 84 ? -18.601 2.683 -0.507 1.00 95.19 84 PRO A C 1
ATOM 650 O O . PRO A 1 84 ? -17.752 3.527 -0.204 1.00 95.19 84 PRO A O 1
ATOM 653 N N . VAL A 1 85 ? -18.289 1.455 -0.924 1.00 94.00 85 VAL A N 1
ATOM 654 C CA . VAL A 1 85 ? -16.924 0.910 -0.874 1.00 94.00 85 VAL A CA 1
ATOM 655 C C . VAL A 1 85 ? -15.926 1.772 -1.649 1.00 94.00 85 VAL A C 1
ATOM 657 O O . VAL A 1 85 ? -14.794 1.937 -1.213 1.00 94.00 85 VAL A O 1
ATOM 660 N N . GLU A 1 86 ? -16.350 2.397 -2.746 1.00 94.50 86 GLU A N 1
ATOM 661 C CA . GLU A 1 86 ? -15.517 3.278 -3.564 1.00 94.50 86 GLU A CA 1
ATOM 662 C C . GLU A 1 86 ? -15.104 4.542 -2.798 1.00 94.50 86 GLU A C 1
ATOM 664 O O . GLU A 1 86 ? -13.948 4.960 -2.855 1.00 94.50 86 GLU A O 1
ATOM 669 N N . ILE A 1 87 ? -16.041 5.128 -2.045 1.00 94.62 87 ILE A N 1
ATOM 670 C CA . ILE A 1 87 ? -15.791 6.317 -1.221 1.00 94.62 87 ILE A CA 1
ATOM 671 C C . ILE A 1 87 ? -14.929 5.936 -0.021 1.00 94.62 87 ILE A C 1
ATOM 673 O O . ILE A 1 87 ? -13.979 6.647 0.300 1.00 94.62 87 ILE A O 1
ATOM 677 N N . PHE A 1 88 ? -15.225 4.798 0.610 1.00 94.69 88 PHE A N 1
ATOM 678 C CA . PHE A 1 88 ? -14.416 4.267 1.701 1.00 94.69 88 PHE A CA 1
ATOM 679 C C . PHE A 1 88 ? -12.959 4.078 1.259 1.00 94.69 88 PHE A C 1
ATOM 681 O O . PHE A 1 88 ? -12.064 4.623 1.894 1.00 94.69 88 PHE A O 1
ATOM 688 N N . ILE A 1 89 ? -12.713 3.416 0.123 1.00 94.06 89 ILE A N 1
ATOM 689 C CA . ILE A 1 89 ? -11.364 3.240 -0.438 1.00 94.06 89 ILE A CA 1
ATOM 690 C C . ILE A 1 89 ? -10.670 4.581 -0.662 1.00 94.06 89 ILE A C 1
ATOM 692 O O . ILE A 1 89 ? -9.513 4.724 -0.277 1.00 94.06 89 ILE A O 1
ATOM 696 N N . ALA A 1 90 ? -11.357 5.553 -1.267 1.00 93.38 90 ALA A N 1
ATOM 697 C CA . ALA A 1 90 ? -10.782 6.869 -1.534 1.00 93.38 90 ALA A CA 1
ATOM 698 C C . ALA A 1 90 ? -10.367 7.585 -0.239 1.00 93.38 90 ALA A C 1
ATOM 700 O O . ALA A 1 90 ? -9.261 8.113 -0.165 1.00 93.38 90 ALA A O 1
ATOM 701 N N . ILE A 1 91 ? -11.211 7.538 0.798 1.00 93.75 91 ILE A N 1
ATOM 702 C CA . ILE A 1 91 ? -10.900 8.104 2.118 1.00 93.75 91 ILE A CA 1
ATOM 703 C C . ILE A 1 91 ? -9.685 7.411 2.730 1.00 93.75 91 ILE A C 1
ATOM 705 O O . ILE A 1 91 ? -8.801 8.088 3.245 1.00 93.75 91 ILE A O 1
ATOM 709 N N . ILE A 1 92 ? -9.631 6.076 2.681 1.00 95.38 92 ILE A N 1
ATOM 710 C CA . ILE A 1 92 ? -8.511 5.322 3.249 1.00 95.38 92 ILE A CA 1
ATOM 711 C C . ILE A 1 92 ? -7.220 5.663 2.517 1.00 95.38 92 ILE A C 1
ATOM 713 O O . ILE A 1 92 ? -6.243 5.986 3.182 1.00 95.38 92 ILE A O 1
ATOM 717 N N . LYS A 1 93 ? -7.222 5.644 1.177 1.00 93.00 93 LYS A N 1
ATOM 718 C CA . LYS A 1 93 ? -6.045 5.989 0.371 1.00 93.00 93 LYS A CA 1
ATOM 719 C C . LYS A 1 93 ? -5.546 7.396 0.666 1.00 93.00 93 LYS A C 1
ATOM 721 O O . LYS A 1 93 ? -4.352 7.555 0.851 1.00 93.00 93 LYS A O 1
ATOM 726 N N . GLU A 1 94 ? -6.441 8.375 0.777 1.00 91.25 94 GLU A N 1
ATOM 727 C CA . GLU A 1 94 ? -6.073 9.748 1.140 1.00 91.25 94 GLU A CA 1
ATOM 728 C C . GLU A 1 94 ? -5.502 9.827 2.565 1.00 91.25 94 GLU A C 1
ATOM 730 O O . GLU A 1 94 ? -4.472 10.452 2.797 1.00 91.25 94 GLU A O 1
ATOM 735 N N . ALA A 1 95 ? -6.135 9.150 3.528 1.00 91.75 95 ALA A N 1
ATOM 736 C CA . ALA A 1 95 ? -5.726 9.181 4.931 1.00 91.75 95 ALA A CA 1
ATOM 737 C C . ALA A 1 95 ? -4.376 8.493 5.195 1.00 91.75 95 ALA A C 1
ATOM 739 O O . ALA A 1 95 ? -3.709 8.814 6.179 1.00 91.75 95 ALA A O 1
ATOM 740 N N . VAL A 1 96 ? -3.993 7.533 4.351 1.00 91.25 96 VAL A N 1
ATOM 741 C CA . VAL A 1 96 ? -2.742 6.763 4.467 1.00 91.25 96 VAL A CA 1
ATOM 742 C C . VAL A 1 96 ? -1.744 7.076 3.348 1.00 91.25 96 VAL A C 1
ATOM 744 O O . VAL A 1 96 ? -0.746 6.365 3.204 1.00 91.25 96 VAL A O 1
ATOM 747 N N . ALA A 1 97 ? -2.017 8.105 2.541 1.00 86.38 97 ALA A N 1
ATOM 748 C CA . ALA A 1 97 ? -1.143 8.518 1.457 1.00 86.38 97 ALA A CA 1
ATOM 749 C C . ALA A 1 97 ? 0.193 9.017 2.016 1.00 86.38 97 ALA A C 1
ATOM 751 O O . ALA A 1 97 ? 0.245 9.884 2.891 1.00 86.38 97 ALA A O 1
ATOM 752 N N . TYR A 1 98 ? 1.277 8.480 1.472 1.00 74.38 98 TYR A N 1
ATOM 753 C CA . TYR A 1 98 ? 2.640 8.909 1.727 1.00 74.38 98 TYR A CA 1
ATOM 754 C C . TYR A 1 98 ? 3.378 9.072 0.388 1.00 74.38 98 TYR A C 1
ATOM 756 O O . TYR A 1 98 ? 3.556 8.102 -0.350 1.00 74.38 98 TYR A O 1
ATOM 764 N N . ASP A 1 99 ? 3.781 10.305 0.061 1.00 69.00 99 ASP A N 1
ATOM 765 C CA . ASP A 1 99 ? 4.566 10.659 -1.135 1.00 69.00 99 ASP A CA 1
ATOM 766 C C . ASP A 1 99 ? 4.076 9.997 -2.447 1.00 69.00 99 ASP A C 1
ATOM 768 O O . ASP A 1 99 ? 4.866 9.445 -3.212 1.00 69.00 99 ASP A O 1
ATOM 772 N N . ASP A 1 100 ? 2.766 10.035 -2.720 1.00 70.88 100 ASP A N 1
ATOM 773 C CA . ASP A 1 100 ? 2.087 9.430 -3.888 1.00 70.88 100 ASP A CA 1
ATOM 774 C C . ASP A 1 100 ? 1.897 7.895 -3.863 1.00 70.88 100 ASP A C 1
ATOM 776 O O . ASP A 1 100 ? 1.562 7.303 -4.894 1.00 70.88 100 ASP A O 1
ATOM 780 N N . ALA A 1 101 ? 2.082 7.228 -2.717 1.00 77.25 101 ALA A N 1
ATOM 781 C CA . ALA A 1 101 ? 1.712 5.819 -2.536 1.00 77.25 101 ALA A CA 1
ATOM 782 C C . ALA A 1 101 ? 0.950 5.568 -1.225 1.00 77.25 101 ALA A C 1
ATOM 784 O O . ALA A 1 101 ? 1.107 6.278 -0.237 1.00 77.25 101 ALA A O 1
ATOM 785 N N . THR A 1 102 ? 0.132 4.521 -1.209 1.00 81.88 102 THR A N 1
ATOM 786 C CA . THR A 1 102 ? -0.578 4.046 -0.014 1.00 81.88 102 THR A CA 1
ATOM 787 C C . THR A 1 102 ? 0.409 3.379 0.956 1.00 81.88 102 THR A C 1
ATOM 789 O O . THR A 1 102 ? 1.007 2.355 0.622 1.00 81.88 102 THR A O 1
ATOM 792 N N . SER A 1 103 ? 0.568 3.915 2.173 1.00 87.38 103 SER A N 1
ATOM 793 C CA . SER A 1 103 ? 1.403 3.283 3.205 1.00 87.38 103 SER A CA 1
ATOM 794 C C . SER A 1 103 ? 0.724 2.026 3.751 1.00 87.38 103 SER A C 1
ATOM 796 O O . SER A 1 103 ? -0.286 2.086 4.459 1.00 87.38 103 SER A O 1
ATOM 798 N N . MET A 1 104 ? 1.302 0.863 3.452 1.00 88.56 104 MET A N 1
ATOM 799 C CA . MET A 1 104 ? 0.778 -0.426 3.906 1.00 88.56 104 MET A CA 1
ATOM 800 C C . MET A 1 104 ? 0.780 -0.548 5.434 1.00 88.56 104 MET A C 1
ATOM 802 O O . MET A 1 104 ? -0.161 -1.100 6.003 1.00 88.56 104 MET A O 1
ATOM 806 N N . GLU A 1 105 ? 1.789 -0.000 6.118 1.00 88.19 105 GLU A N 1
ATOM 807 C CA . GLU A 1 105 ? 1.812 0.013 7.583 1.00 88.19 105 GLU A CA 1
ATOM 808 C C . GLU A 1 105 ? 0.631 0.812 8.145 1.00 88.19 105 GLU A C 1
ATOM 810 O O . GLU A 1 105 ? -0.060 0.351 9.054 1.00 88.19 105 GLU A O 1
ATOM 815 N N . ALA A 1 106 ? 0.354 1.990 7.582 1.00 90.31 106 ALA A N 1
ATOM 816 C CA . ALA A 1 106 ? -0.775 2.803 8.009 1.00 90.31 106 ALA A CA 1
ATOM 817 C C . ALA A 1 106 ? -2.111 2.075 7.778 1.00 90.31 106 ALA A C 1
ATOM 819 O O . ALA A 1 106 ? -2.945 2.047 8.686 1.00 90.31 106 ALA A O 1
ATOM 820 N N . VAL A 1 107 ? -2.288 1.391 6.639 1.00 93.31 107 VAL A N 1
ATOM 821 C CA . VAL A 1 107 ? -3.470 0.540 6.398 1.00 93.31 107 VAL A CA 1
ATOM 822 C C . VAL A 1 107 ? -3.566 -0.584 7.435 1.00 93.31 107 VAL A C 1
ATOM 824 O O . VAL A 1 107 ? -4.640 -0.817 7.992 1.00 93.31 107 VAL A O 1
ATOM 827 N N . LEU A 1 108 ? -2.456 -1.256 7.759 1.00 92.19 108 LEU A N 1
ATOM 828 C CA . LEU A 1 108 ? -2.430 -2.304 8.784 1.00 92.19 108 LEU A CA 1
ATOM 829 C C . LEU A 1 108 ? -2.782 -1.761 10.171 1.00 92.19 108 LEU A C 1
ATOM 831 O O . LEU A 1 108 ? -3.548 -2.400 10.892 1.00 92.19 108 LEU A O 1
ATOM 835 N N . ARG A 1 109 ? -2.317 -0.564 10.536 1.00 93.06 109 ARG A N 1
ATOM 836 C CA . ARG A 1 109 ? -2.701 0.094 11.795 1.00 93.06 109 ARG A CA 1
ATOM 837 C C . ARG A 1 109 ? -4.204 0.375 11.856 1.00 93.06 109 ARG A C 1
ATOM 839 O O . ARG A 1 109 ? -4.801 0.191 12.914 1.00 93.06 109 ARG A O 1
ATOM 846 N N . LEU A 1 110 ? -4.845 0.728 10.738 1.00 94.62 110 LEU A N 1
ATOM 847 C CA . LEU A 1 110 ? -6.305 0.903 10.687 1.00 94.62 110 LEU A CA 1
ATOM 848 C C . LEU A 1 110 ? -7.070 -0.404 10.949 1.00 94.62 110 LEU A C 1
ATOM 850 O O . LEU A 1 110 ? -8.177 -0.370 11.487 1.00 94.62 110 LEU A O 1
ATOM 854 N N . THR A 1 111 ? -6.477 -1.568 10.663 1.00 95.19 111 THR A N 1
ATOM 855 C CA . THR A 1 111 ? -7.092 -2.863 11.012 1.00 95.19 111 THR A CA 1
ATOM 856 C C . THR A 1 111 ? -7.174 -3.110 12.522 1.00 95.19 111 THR A C 1
ATOM 858 O O . THR A 1 111 ? -7.929 -3.975 12.960 1.00 95.19 111 THR A O 1
ATOM 861 N N . LEU A 1 112 ? -6.442 -2.343 13.334 1.00 94.50 112 LEU A N 1
ATOM 862 C CA . LEU A 1 112 ? -6.462 -2.453 14.794 1.00 94.50 112 LEU A CA 1
ATOM 863 C C . LEU A 1 112 ? -7.605 -1.656 15.440 1.00 94.50 112 LEU A C 1
ATOM 865 O O . LEU A 1 112 ? -7.817 -1.779 16.644 1.00 94.50 112 LEU A O 1
ATOM 869 N N . LEU A 1 113 ? -8.346 -0.851 14.668 1.00 91.00 113 LEU A N 1
ATOM 870 C CA . LEU A 1 113 ? -9.425 -0.009 15.195 1.00 91.00 113 LEU A CA 1
ATOM 871 C C . LEU A 1 113 ? -10.629 -0.827 15.680 1.00 91.00 113 LEU A C 1
ATOM 873 O O . LEU A 1 113 ? -11.190 -0.543 16.735 1.00 91.00 113 LEU A O 1
ATOM 877 N N . SER A 1 114 ? -11.048 -1.827 14.902 1.00 93.81 114 SER A N 1
ATOM 878 C CA . SER A 1 114 ? -12.129 -2.753 15.259 1.00 93.81 114 SER A CA 1
ATOM 879 C C . SER A 1 114 ? -12.123 -3.986 14.354 1.00 93.81 114 SER A C 1
ATOM 881 O O . SER A 1 114 ? -11.553 -3.965 13.260 1.00 93.81 114 SER A O 1
ATOM 883 N N . ASP A 1 115 ? -12.823 -5.046 14.764 1.00 94.88 115 ASP A N 1
ATOM 884 C CA . ASP A 1 115 ? -12.987 -6.249 13.940 1.00 94.88 115 ASP A CA 1
ATOM 885 C C . ASP A 1 115 ? -13.664 -5.946 12.595 1.00 94.88 115 ASP A C 1
ATOM 887 O O . ASP A 1 115 ? -13.255 -6.489 11.568 1.00 94.88 115 ASP A O 1
ATOM 891 N N . SER A 1 116 ? -14.655 -5.049 12.582 1.00 94.69 116 SER A N 1
ATOM 892 C CA . SER A 1 116 ? -15.345 -4.631 11.359 1.00 94.69 116 SER A CA 1
ATOM 893 C C . SER A 1 116 ? -14.384 -3.947 10.387 1.00 94.69 116 SER A C 1
ATOM 895 O O . SER A 1 116 ? -14.356 -4.294 9.208 1.00 94.69 116 SER A O 1
ATOM 897 N N . TRP A 1 117 ? -13.546 -3.034 10.889 1.00 96.25 117 TRP A N 1
ATOM 898 C CA . TRP A 1 117 ? -12.520 -2.355 10.094 1.00 96.25 117 TRP A CA 1
ATOM 899 C C . TRP A 1 117 ? -11.489 -3.333 9.536 1.00 96.25 117 TRP A C 1
ATOM 901 O O . TRP A 1 117 ? -11.183 -3.289 8.346 1.00 96.25 117 TRP A O 1
ATOM 911 N N . ARG A 1 118 ? -11.007 -4.270 10.361 1.00 96.56 118 ARG A N 1
ATOM 912 C CA . ARG A 1 118 ? -10.100 -5.330 9.907 1.00 96.56 118 ARG A CA 1
ATOM 913 C C . ARG A 1 118 ? -10.701 -6.138 8.763 1.00 96.56 118 ARG A C 1
ATOM 915 O O . ARG A 1 118 ? -10.041 -6.329 7.747 1.00 96.56 118 ARG A O 1
ATOM 922 N N . VAL A 1 119 ? -11.936 -6.617 8.922 1.00 96.50 119 VAL A N 1
ATOM 923 C CA . VAL A 1 119 ? -12.611 -7.424 7.895 1.00 96.50 119 VAL A CA 1
ATOM 924 C C . VAL A 1 119 ? -12.805 -6.616 6.614 1.00 96.50 119 VAL A C 1
ATOM 926 O O . VAL A 1 119 ? -12.461 -7.115 5.546 1.00 96.50 119 VAL A O 1
ATOM 929 N N . ALA A 1 120 ? -13.285 -5.374 6.712 1.00 96.00 120 ALA A N 1
ATOM 930 C CA . ALA A 1 120 ? -13.502 -4.522 5.547 1.00 96.00 120 ALA A CA 1
ATOM 931 C C . ALA A 1 120 ? -12.200 -4.239 4.784 1.00 96.00 120 ALA A C 1
ATOM 933 O O . ALA A 1 120 ? -12.144 -4.459 3.578 1.00 96.00 120 ALA A O 1
ATOM 934 N N . LEU A 1 121 ? -11.134 -3.821 5.471 1.00 96.69 121 LEU A N 1
ATOM 935 C CA . LEU A 1 121 ? -9.857 -3.480 4.832 1.00 96.69 121 LEU A CA 1
ATOM 936 C C . LEU A 1 121 ? -9.185 -4.696 4.174 1.00 96.69 121 LEU A C 1
ATOM 938 O O . LEU A 1 121 ? -8.703 -4.606 3.044 1.00 96.69 121 LEU A O 1
ATOM 942 N N . LEU A 1 122 ? -9.182 -5.853 4.845 1.00 96.25 122 LEU A N 1
ATOM 943 C CA . LEU A 1 122 ? -8.577 -7.078 4.305 1.00 96.25 122 LEU A CA 1
ATOM 944 C C . LEU A 1 122 ? -9.356 -7.658 3.114 1.00 96.25 122 LEU A C 1
ATOM 946 O O . LEU A 1 122 ? -8.785 -8.396 2.313 1.00 96.25 122 LEU A O 1
ATOM 950 N N . GLN A 1 123 ? -10.647 -7.341 2.979 1.00 96.25 123 GLN A N 1
ATOM 951 C CA . GLN A 1 123 ? -11.492 -7.811 1.877 1.00 96.25 123 GLN A CA 1
ATOM 952 C C . GLN A 1 123 ? -11.424 -6.939 0.620 1.00 96.25 123 GLN A C 1
ATOM 954 O O . GLN A 1 123 ? -12.048 -7.295 -0.380 1.00 96.25 123 GLN A O 1
ATOM 959 N N . ILE A 1 124 ? -10.683 -5.827 0.640 1.00 96.56 124 ILE A N 1
ATOM 960 C CA . ILE A 1 124 ? -10.602 -4.881 -0.475 1.00 96.56 124 ILE A CA 1
ATOM 961 C C . ILE A 1 124 ? -9.213 -4.953 -1.126 1.00 96.56 124 ILE A C 1
ATOM 963 O O . ILE A 1 124 ? -8.284 -4.308 -0.644 1.00 96.56 124 ILE A O 1
ATOM 967 N N . PRO A 1 125 ? -9.048 -5.672 -2.254 1.00 96.25 125 PRO A N 1
ATOM 968 C CA . PRO A 1 125 ? -7.747 -5.831 -2.908 1.00 96.25 125 PRO A CA 1
ATOM 969 C C . PRO A 1 125 ? -7.123 -4.516 -3.386 1.00 96.25 125 PRO A C 1
ATOM 971 O O . PRO A 1 125 ? -5.903 -4.397 -3.419 1.00 96.25 125 PRO A O 1
ATOM 974 N N . ASP A 1 126 ? -7.947 -3.528 -3.744 1.00 95.06 126 ASP A N 1
ATOM 975 C CA . ASP A 1 126 ? -7.503 -2.261 -4.344 1.00 95.06 126 ASP A CA 1
ATOM 976 C C . ASP A 1 126 ? -6.750 -1.345 -3.358 1.00 95.06 126 ASP A C 1
ATOM 978 O O . ASP A 1 126 ? -6.080 -0.401 -3.780 1.00 95.06 126 ASP A O 1
ATOM 982 N N . LEU A 1 127 ? -6.830 -1.628 -2.052 1.00 94.88 127 LEU A N 1
ATOM 983 C CA . LEU A 1 127 ? -6.017 -0.969 -1.023 1.00 94.88 127 LEU A CA 1
ATOM 984 C C . LEU A 1 127 ? -4.586 -1.512 -0.962 1.00 94.88 127 LEU A C 1
ATOM 986 O O . LEU A 1 127 ? -3.706 -0.844 -0.435 1.00 94.88 127 LEU A O 1
ATOM 990 N N . TRP A 1 128 ? -4.349 -2.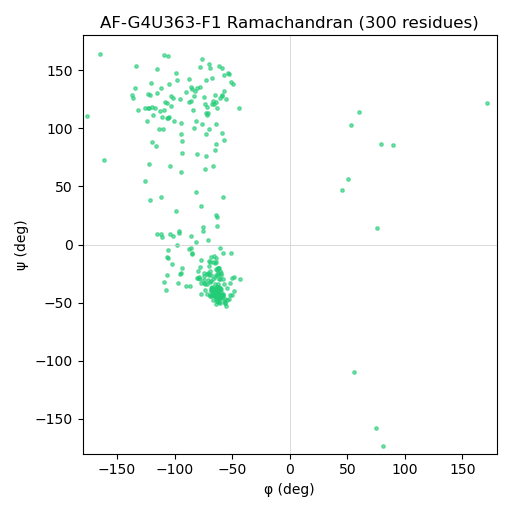705 -1.509 1.00 95.50 128 TRP A N 1
ATOM 991 C CA . TRP A 1 128 ? -3.070 -3.412 -1.410 1.00 95.50 128 TRP A CA 1
ATOM 992 C C . TRP A 1 128 ? -2.274 -3.376 -2.717 1.00 95.50 128 TRP A C 1
ATOM 994 O O . TRP A 1 128 ? -1.135 -3.829 -2.753 1.00 95.50 128 TRP A O 1
ATOM 1004 N N . THR A 1 129 ? -2.847 -2.812 -3.788 1.00 95.38 129 THR A N 1
ATOM 1005 C CA . THR A 1 129 ? -2.207 -2.727 -5.112 1.00 95.38 129 THR A CA 1
ATOM 1006 C C . THR A 1 129 ? -0.945 -1.875 -5.124 1.00 95.38 129 THR A C 1
ATOM 1008 O O . THR A 1 129 ? -0.150 -2.001 -6.047 1.00 95.38 129 THR A O 1
ATOM 1011 N N . GLU A 1 130 ? -0.774 -0.989 -4.148 1.00 94.38 130 GLU A N 1
ATOM 1012 C CA . GLU A 1 130 ? 0.401 -0.137 -3.993 1.00 94.38 130 GLU A CA 1
ATOM 1013 C C . GLU A 1 130 ? 1.251 -0.694 -2.851 1.00 94.38 130 GLU A C 1
ATOM 1015 O O . GLU A 1 130 ? 0.849 -0.654 -1.692 1.00 94.38 130 GLU A O 1
ATOM 1020 N N . ILE A 1 131 ? 2.407 -1.260 -3.190 1.00 92.69 131 ILE A N 1
ATOM 1021 C CA . ILE A 1 131 ? 3.333 -1.848 -2.223 1.00 92.69 131 ILE A CA 1
ATOM 1022 C C . ILE A 1 131 ? 4.510 -0.893 -2.094 1.00 92.69 131 ILE A C 1
ATOM 1024 O O . ILE A 1 131 ? 5.311 -0.773 -3.026 1.00 92.69 131 ILE A O 1
ATOM 1028 N N . SER A 1 132 ? 4.601 -0.211 -0.951 1.00 89.88 132 SER A N 1
ATOM 1029 C CA . SER A 1 132 ? 5.768 0.595 -0.617 1.00 89.88 132 SER A CA 1
ATOM 1030 C C . SER A 1 132 ? 6.861 -0.264 0.022 1.00 89.88 132 SER A C 1
ATOM 1032 O O . SER A 1 132 ? 6.611 -1.116 0.876 1.00 89.88 132 SER A O 1
ATOM 1034 N N . ILE A 1 133 ? 8.083 -0.074 -0.459 1.00 88.12 133 ILE A N 1
ATOM 1035 C CA . ILE A 1 133 ? 9.311 -0.709 -0.001 1.00 88.12 133 ILE A CA 1
ATOM 1036 C C . ILE A 1 133 ? 10.171 0.432 0.530 1.00 88.12 133 ILE A C 1
ATOM 1038 O O . ILE A 1 133 ? 10.954 1.033 -0.202 1.00 88.12 133 ILE A O 1
ATOM 1042 N N . GLU A 1 134 ? 9.929 0.774 1.790 1.00 81.69 134 GLU A N 1
ATOM 1043 C CA . GLU A 1 134 ? 10.529 1.932 2.448 1.00 81.69 134 GLU A CA 1
ATOM 1044 C C . GLU A 1 134 ? 11.626 1.483 3.411 1.00 81.69 134 GLU A C 1
ATOM 1046 O O . GLU A 1 134 ? 11.450 0.531 4.178 1.00 81.69 134 GLU A O 1
ATOM 1051 N N . ASP A 1 135 ? 12.744 2.206 3.414 1.00 68.94 135 ASP A N 1
ATOM 1052 C CA . ASP A 1 135 ? 13.892 1.894 4.270 1.00 68.94 135 ASP A CA 1
ATOM 1053 C C . ASP A 1 135 ? 13.731 2.418 5.706 1.00 68.94 135 ASP A C 1
ATOM 1055 O O . ASP A 1 135 ? 14.559 2.182 6.571 1.00 68.94 135 ASP A O 1
ATOM 1059 N N . ARG A 1 136 ? 12.601 3.045 6.057 1.00 66.75 136 ARG A N 1
ATOM 1060 C CA . ARG A 1 136 ? 12.337 3.497 7.443 1.00 66.75 136 ARG A CA 1
ATOM 1061 C C . ARG A 1 136 ? 12.308 2.368 8.481 1.00 66.75 136 ARG A C 1
ATOM 1063 O O . ARG A 1 136 ? 12.202 2.618 9.680 1.00 66.75 136 ARG A O 1
ATOM 1070 N N . TYR A 1 137 ? 12.457 1.132 8.018 1.00 57.00 137 TYR A N 1
ATOM 1071 C CA . TYR A 1 137 ? 12.531 -0.079 8.807 1.00 57.00 137 TYR A CA 1
ATOM 1072 C C . TYR A 1 137 ? 13.840 -0.858 8.578 1.00 57.00 137 TYR A C 1
ATOM 1074 O O . TYR A 1 137 ? 13.821 -2.096 8.576 1.00 57.00 137 TYR A O 1
ATOM 1082 N N . ILE A 1 138 ? 14.982 -0.167 8.422 1.00 51.31 138 ILE A N 1
ATOM 1083 C CA . ILE A 1 138 ? 16.340 -0.758 8.293 1.00 51.31 138 ILE A CA 1
ATOM 1084 C C . ILE A 1 138 ? 16.570 -1.908 9.288 1.00 51.31 138 ILE A C 1
ATOM 1086 O O . ILE A 1 138 ? 17.219 -2.903 8.969 1.00 51.31 138 ILE A O 1
ATOM 1090 N N . GLU A 1 139 ? 15.920 -1.876 10.452 1.00 58.88 139 GLU A N 1
ATOM 1091 C CA . GLU A 1 139 ? 16.012 -2.924 11.471 1.00 58.88 139 GLU A CA 1
ATOM 1092 C C . GLU A 1 139 ? 14.782 -3.838 11.602 1.00 58.88 139 GLU A C 1
ATOM 1094 O O . GLU A 1 139 ? 14.889 -4.895 12.225 1.00 58.88 139 GLU A O 1
ATOM 1099 N N . SER A 1 140 ? 13.629 -3.534 10.988 1.00 63.72 140 SER A N 1
ATOM 1100 C CA . SER A 1 140 ? 12.468 -4.421 11.128 1.00 63.72 140 SER A CA 1
ATOM 1101 C C . SER A 1 140 ? 12.661 -5.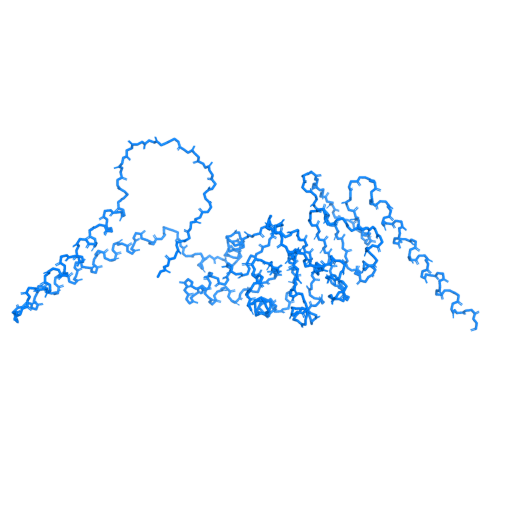690 10.297 1.00 63.72 140 SER A C 1
ATOM 1103 O O . SER A 1 140 ? 12.936 -5.679 9.093 1.00 63.72 140 SER A O 1
ATOM 1105 N N . SER A 1 141 ? 12.516 -6.830 10.957 1.00 74.81 141 SER A N 1
ATOM 1106 C CA . SER A 1 141 ? 12.400 -8.148 10.327 1.00 74.81 141 SER A CA 1
ATOM 1107 C C . SER A 1 141 ? 11.055 -8.328 9.603 1.00 74.81 141 SER A C 1
ATOM 1109 O O . SER A 1 141 ? 10.774 -9.399 9.069 1.00 74.81 141 SER A O 1
ATOM 1111 N N . GLU A 1 142 ? 10.226 -7.282 9.564 1.00 84.25 142 GLU A N 1
ATOM 1112 C CA . GLU A 1 142 ? 8.828 -7.335 9.151 1.00 84.25 142 GLU A CA 1
ATOM 1113 C C . GLU A 1 142 ? 8.623 -7.007 7.669 1.00 84.25 142 GLU A C 1
ATOM 1115 O O . GLU A 1 142 ? 7.613 -7.424 7.106 1.00 84.25 142 GLU A O 1
ATOM 1120 N N . LEU A 1 143 ? 9.572 -6.328 7.007 1.00 85.69 143 LEU A N 1
ATOM 1121 C CA . LEU A 1 143 ? 9.440 -5.936 5.595 1.00 85.69 143 LEU A CA 1
ATOM 1122 C C . LEU A 1 143 ? 9.090 -7.121 4.664 1.00 85.69 143 LEU A C 1
ATOM 1124 O O . LEU A 1 143 ? 8.132 -7.000 3.897 1.00 85.69 143 LEU A O 1
ATOM 1128 N N . PRO A 1 144 ? 9.756 -8.296 4.741 1.00 90.31 144 PRO A N 1
ATOM 1129 C CA . PRO A 1 144 ? 9.360 -9.453 3.935 1.00 90.31 144 PRO A CA 1
ATOM 1130 C C . PRO A 1 144 ? 7.924 -9.919 4.217 1.00 90.31 144 PRO A C 1
ATOM 1132 O O . PRO A 1 144 ? 7.199 -10.285 3.293 1.00 90.31 144 PRO A O 1
ATOM 1135 N N . ALA A 1 145 ? 7.482 -9.880 5.478 1.00 90.50 145 ALA A N 1
ATOM 1136 C CA . ALA A 1 145 ? 6.125 -10.271 5.853 1.00 90.50 145 ALA A CA 1
ATOM 1137 C C . ALA A 1 145 ? 5.082 -9.281 5.316 1.00 90.50 145 ALA A C 1
ATOM 1139 O O . ALA A 1 145 ? 4.042 -9.706 4.813 1.00 90.50 145 ALA A O 1
ATOM 1140 N N . GLN A 1 146 ? 5.377 -7.980 5.360 1.00 89.94 146 GLN A N 1
ATOM 1141 C CA . GLN A 1 146 ? 4.520 -6.940 4.798 1.00 89.94 146 GLN A CA 1
ATOM 1142 C C . GLN A 1 146 ? 4.402 -7.080 3.277 1.00 89.94 146 GLN A C 1
ATOM 1144 O O . GLN A 1 146 ? 3.290 -7.126 2.760 1.00 89.94 146 GLN A O 1
ATOM 1149 N N . ILE A 1 147 ? 5.516 -7.251 2.556 1.00 92.19 147 ILE A N 1
ATOM 1150 C CA . ILE A 1 147 ? 5.490 -7.474 1.100 1.00 92.19 147 ILE A CA 1
ATOM 1151 C C . ILE A 1 147 ? 4.703 -8.740 0.767 1.00 92.19 147 ILE A C 1
ATOM 1153 O O . ILE A 1 147 ? 3.836 -8.712 -0.106 1.00 92.19 147 ILE A O 1
ATOM 1157 N N . HIS A 1 148 ? 4.955 -9.842 1.479 1.00 94.44 148 HIS A N 1
ATOM 1158 C CA . HIS A 1 148 ? 4.212 -11.084 1.279 1.00 94.44 148 HIS A CA 1
ATOM 1159 C C . HIS A 1 148 ? 2.704 -10.886 1.485 1.00 94.44 148 HIS A C 1
ATOM 1161 O O . HIS A 1 148 ? 1.898 -11.353 0.674 1.00 94.44 148 HIS A O 1
ATOM 1167 N N . LEU A 1 149 ? 2.319 -10.160 2.537 1.00 94.56 149 LEU A N 1
ATOM 1168 C CA . LEU A 1 149 ? 0.929 -9.836 2.827 1.00 94.56 149 LEU A CA 1
ATOM 1169 C C . LEU A 1 149 ? 0.313 -8.963 1.728 1.00 94.56 149 LEU A C 1
ATOM 1171 O O . LEU A 1 149 ? -0.724 -9.337 1.185 1.00 94.56 149 LEU A O 1
ATOM 1175 N N . GLY A 1 150 ? 0.962 -7.859 1.351 1.00 94.12 150 GLY A N 1
ATOM 1176 C CA . GLY A 1 150 ? 0.491 -6.952 0.303 1.00 94.12 150 GLY A CA 1
ATOM 1177 C C . GLY A 1 150 ? 0.288 -7.676 -1.027 1.00 94.12 150 GLY A C 1
ATOM 1178 O O . GLY A 1 150 ? -0.796 -7.635 -1.610 1.00 94.12 150 GLY A O 1
ATOM 1179 N N . VAL A 1 151 ? 1.279 -8.458 -1.460 1.00 95.56 151 VAL A N 1
ATOM 1180 C CA . VAL A 1 151 ? 1.199 -9.286 -2.673 1.00 95.56 151 VAL A CA 1
ATOM 1181 C C . VAL A 1 151 ? 0.029 -10.276 -2.622 1.00 95.56 151 VAL A C 1
ATOM 1183 O O . VAL A 1 151 ? -0.679 -10.439 -3.627 1.00 95.56 151 VAL A O 1
ATOM 1186 N N . THR A 1 152 ? -0.181 -10.918 -1.467 1.00 96.69 152 THR A N 1
ATOM 1187 C CA . THR A 1 152 ? -1.258 -11.894 -1.243 1.00 96.69 152 THR A CA 1
ATOM 1188 C C . THR A 1 152 ? -2.632 -11.227 -1.295 1.00 96.69 152 THR A C 1
ATOM 1190 O O . THR A 1 152 ? -3.515 -11.696 -2.015 1.00 96.69 152 THR A O 1
ATOM 1193 N N . LEU A 1 153 ? -2.807 -10.105 -0.594 1.00 96.81 153 LEU A N 1
ATOM 1194 C CA . LEU A 1 153 ? -4.074 -9.370 -0.522 1.00 96.81 153 LEU A CA 1
ATOM 1195 C C . LEU A 1 153 ? -4.423 -8.654 -1.833 1.00 96.81 153 LEU A C 1
ATOM 1197 O O . LEU A 1 153 ? -5.597 -8.478 -2.150 1.00 96.81 153 LEU A O 1
ATOM 1201 N N . THR A 1 154 ? -3.426 -8.338 -2.661 1.00 95.75 154 THR A N 1
ATOM 1202 C CA . THR A 1 154 ? -3.645 -7.795 -4.013 1.00 95.75 154 THR A CA 1
ATOM 1203 C C . THR A 1 154 ? -4.259 -8.832 -4.977 1.00 95.75 154 THR A C 1
ATOM 1205 O O . THR A 1 154 ? -4.759 -8.489 -6.053 1.00 95.75 154 THR A O 1
ATOM 1208 N N . LEU A 1 155 ? -4.243 -10.125 -4.627 1.00 94.69 155 LEU A N 1
ATOM 1209 C CA . LEU A 1 155 ? -4.793 -11.231 -5.421 1.00 94.69 155 LEU A CA 1
ATOM 1210 C C . LEU A 1 155 ? -4.214 -11.312 -6.847 1.00 94.69 155 LEU A C 1
ATOM 1212 O O . LEU A 1 155 ? -3.065 -11.690 -7.032 1.00 94.69 155 LEU A O 1
ATOM 1216 N N . LYS A 1 156 ? -5.017 -11.000 -7.875 1.00 96.00 156 LYS A N 1
ATOM 1217 C CA . LYS A 1 156 ? -4.623 -10.983 -9.299 1.00 96.00 156 LYS A CA 1
ATOM 1218 C C . LYS A 1 156 ? -4.585 -9.567 -9.878 1.00 96.00 156 LYS A C 1
ATOM 1220 O O . LYS A 1 156 ? -4.439 -9.407 -11.089 1.00 96.00 156 LYS A O 1
ATOM 1225 N N . ARG A 1 157 ? -4.763 -8.539 -9.043 1.00 96.75 157 ARG A N 1
ATOM 1226 C CA . ARG A 1 157 ? -4.760 -7.145 -9.492 1.00 96.75 157 ARG A CA 1
ATOM 1227 C C . ARG A 1 157 ? -3.341 -6.716 -9.900 1.00 96.75 157 ARG A C 1
ATOM 1229 O O . ARG A 1 157 ? -2.368 -7.321 -9.423 1.00 96.75 157 ARG A O 1
ATOM 1236 N N . PRO A 1 158 ? -3.227 -5.708 -10.781 1.00 97.62 158 PRO A N 1
ATOM 1237 C CA . PRO A 1 158 ? -1.968 -5.024 -11.050 1.00 97.62 158 PRO A CA 1
ATOM 1238 C C . PRO A 1 158 ? -1.304 -4.494 -9.778 1.00 97.62 158 PRO A C 1
ATOM 1240 O O . PRO A 1 158 ? -2.001 -4.098 -8.847 1.00 97.62 158 PRO A O 1
ATOM 1243 N N . ILE A 1 159 ? 0.027 -4.481 -9.767 1.00 97.31 159 ILE A N 1
ATOM 1244 C CA . ILE A 1 159 ? 0.844 -3.984 -8.660 1.00 97.31 159 ILE A CA 1
ATOM 1245 C C . ILE A 1 159 ? 1.566 -2.707 -9.099 1.00 97.31 159 ILE A C 1
ATOM 1247 O O . ILE A 1 159 ? 2.159 -2.652 -10.181 1.00 97.31 159 ILE A O 1
ATOM 1251 N N . THR A 1 160 ? 1.536 -1.712 -8.225 1.00 96.62 160 THR A N 1
ATOM 1252 C CA . THR A 1 160 ? 2.415 -0.548 -8.219 1.00 96.62 160 THR A CA 1
ATOM 1253 C C . THR A 1 160 ? 3.451 -0.765 -7.124 1.00 96.62 160 THR A C 1
ATOM 1255 O O . THR A 1 160 ? 3.084 -0.910 -5.960 1.00 96.62 160 THR A O 1
ATOM 1258 N N . LEU A 1 161 ? 4.731 -0.804 -7.483 1.00 94.75 161 LEU A N 1
ATOM 1259 C CA . LEU A 1 161 ? 5.820 -0.813 -6.510 1.00 94.75 161 LEU A CA 1
ATOM 1260 C C . LEU A 1 161 ? 6.313 0.612 -6.301 1.00 94.75 161 LEU A C 1
ATOM 1262 O O . LEU A 1 161 ? 6.695 1.273 -7.264 1.00 94.75 161 LEU A O 1
ATOM 1266 N N . ALA A 1 162 ? 6.323 1.065 -5.056 1.00 92.50 162 ALA A N 1
ATOM 1267 C CA . ALA A 1 162 ? 7.002 2.286 -4.657 1.00 92.50 162 ALA A CA 1
ATOM 1268 C C . ALA A 1 162 ? 8.252 1.891 -3.870 1.00 92.50 162 ALA A C 1
ATOM 1270 O O . ALA A 1 162 ? 8.156 1.146 -2.904 1.00 92.50 162 ALA A O 1
ATOM 1271 N N . ILE A 1 163 ? 9.421 2.319 -4.319 1.00 90.12 163 ILE A N 1
ATOM 1272 C CA . ILE A 1 163 ? 10.718 1.865 -3.835 1.00 90.12 163 ILE A CA 1
ATOM 1273 C C . ILE A 1 163 ? 11.490 3.083 -3.356 1.00 90.12 163 ILE A C 1
ATOM 1275 O O . ILE A 1 163 ? 11.824 3.943 -4.169 1.00 90.12 163 ILE A O 1
ATOM 1279 N N . ASP A 1 164 ? 11.815 3.138 -2.072 1.00 85.56 164 ASP A N 1
ATOM 1280 C CA . ASP A 1 164 ? 12.716 4.162 -1.554 1.00 85.56 164 ASP A CA 1
ATOM 1281 C C . ASP A 1 164 ? 14.163 3.641 -1.625 1.00 85.56 164 ASP A C 1
ATOM 1283 O O . ASP A 1 164 ? 14.463 2.503 -1.255 1.00 85.56 164 ASP A O 1
ATOM 1287 N N . HIS A 1 165 ? 15.064 4.457 -2.167 1.00 65.75 165 HIS A N 1
ATOM 1288 C CA . HIS A 1 165 ? 16.410 4.056 -2.574 1.00 65.75 165 HIS A CA 1
ATOM 1289 C C . HIS A 1 165 ? 17.399 3.988 -1.388 1.00 65.75 165 HIS A C 1
ATOM 1291 O O . HIS A 1 165 ? 18.226 4.876 -1.209 1.00 65.75 165 HIS A O 1
ATOM 1297 N N . ASP A 1 166 ? 17.328 2.912 -0.600 1.00 69.25 166 ASP A N 1
ATOM 1298 C CA . ASP A 1 166 ? 18.439 2.322 0.182 1.00 69.25 166 ASP A CA 1
ATOM 1299 C C . ASP A 1 166 ? 18.070 0.870 0.553 1.00 69.25 166 ASP A C 1
ATOM 1301 O O . ASP A 1 166 ? 17.675 0.540 1.666 1.00 69.25 166 ASP A O 1
ATOM 1305 N N . LEU A 1 167 ? 18.093 -0.042 -0.422 1.00 66.56 167 LEU A N 1
ATOM 1306 C CA . LEU A 1 167 ? 17.541 -1.387 -0.229 1.00 66.56 167 LEU A CA 1
ATOM 1307 C C . LEU A 1 167 ? 18.603 -2.397 0.194 1.00 66.56 167 LEU A C 1
ATOM 1309 O O . LEU A 1 167 ? 18.804 -3.422 -0.461 1.00 66.56 167 LEU A O 1
ATOM 1313 N N . ARG A 1 168 ? 19.229 -2.185 1.353 1.00 75.00 168 ARG A N 1
ATOM 1314 C CA . ARG A 1 168 ? 20.159 -3.167 1.958 1.00 75.00 168 ARG A CA 1
ATOM 1315 C C . ARG A 1 168 ? 19.557 -4.578 2.040 1.00 75.00 168 ARG A C 1
ATOM 1317 O O . ARG A 1 168 ? 20.265 -5.580 1.966 1.00 75.00 168 ARG A O 1
ATOM 1324 N N . LYS A 1 169 ? 18.227 -4.661 2.159 1.00 78.00 169 LYS A N 1
ATOM 1325 C CA . LYS A 1 169 ? 17.437 -5.900 2.259 1.00 78.00 169 LYS A CA 1
ATOM 1326 C C . LYS A 1 169 ? 16.847 -6.391 0.932 1.00 78.00 169 LYS A C 1
ATOM 1328 O O . LYS A 1 169 ? 16.046 -7.330 0.958 1.00 78.00 169 LYS A O 1
ATOM 1333 N N . TRP A 1 170 ? 17.231 -5.819 -0.211 1.00 86.88 170 TRP A N 1
ATOM 1334 C CA . TRP A 1 170 ? 16.655 -6.150 -1.519 1.00 86.88 170 TRP A CA 1
ATOM 1335 C C . TRP A 1 170 ? 16.659 -7.656 -1.823 1.00 86.88 170 TRP A C 1
ATOM 1337 O O . TRP A 1 170 ? 15.654 -8.238 -2.230 1.00 86.88 170 TRP A O 1
ATOM 1347 N N . THR A 1 171 ? 17.765 -8.331 -1.513 1.00 87.19 171 THR A N 1
ATOM 1348 C CA . THR A 1 171 ? 17.929 -9.778 -1.724 1.00 87.19 171 THR A CA 1
ATOM 1349 C C . THR A 1 171 ? 16.916 -10.631 -0.960 1.00 87.19 171 THR A C 1
ATOM 1351 O O . THR A 1 171 ? 16.555 -11.708 -1.429 1.00 87.19 171 THR A O 1
ATOM 1354 N N . SER A 1 172 ? 16.431 -10.164 0.194 1.00 87.81 172 SER A N 1
ATOM 1355 C CA . SER A 1 172 ? 15.446 -10.889 1.008 1.00 87.81 172 SER A CA 1
ATOM 1356 C C . SER A 1 172 ? 14.017 -10.756 0.480 1.00 87.81 172 SER A C 1
ATOM 1358 O O . SER A 1 172 ? 13.202 -11.659 0.667 1.00 87.81 172 SER A O 1
ATOM 1360 N N . ILE A 1 173 ? 13.718 -9.649 -0.202 1.00 90.88 173 ILE A N 1
ATOM 1361 C CA . ILE A 1 173 ? 12.379 -9.343 -0.715 1.00 90.88 173 ILE A CA 1
ATOM 1362 C C . ILE A 1 173 ? 12.202 -9.788 -2.164 1.00 90.88 173 ILE A C 1
ATOM 1364 O O . ILE A 1 173 ? 11.086 -10.094 -2.583 1.00 90.88 173 ILE A O 1
ATOM 1368 N N . LEU A 1 174 ? 13.299 -9.893 -2.916 1.00 92.94 174 LEU A N 1
ATOM 1369 C CA . LEU A 1 174 ? 13.271 -10.264 -4.322 1.00 92.94 174 LEU A CA 1
ATOM 1370 C C . LEU A 1 174 ? 12.526 -11.589 -4.582 1.00 92.94 174 LEU A C 1
ATOM 1372 O O . LEU A 1 174 ? 11.616 -11.576 -5.413 1.00 92.94 174 LEU A O 1
ATOM 1376 N N . PRO A 1 175 ? 12.771 -12.696 -3.843 1.00 95.88 175 PRO A N 1
ATOM 1377 C CA . PRO A 1 175 ? 12.047 -13.954 -4.054 1.00 95.88 175 PRO A CA 1
ATOM 1378 C C . PRO A 1 175 ? 10.530 -13.848 -3.845 1.00 95.88 175 PRO A C 1
ATOM 1380 O O . PRO A 1 175 ? 9.781 -14.667 -4.376 1.00 95.88 175 PRO A O 1
ATOM 1383 N N . LEU A 1 176 ? 10.070 -12.855 -3.077 1.00 95.50 176 LEU A N 1
ATOM 1384 C CA . LEU A 1 176 ? 8.649 -12.595 -2.847 1.00 95.50 176 LEU A CA 1
ATOM 1385 C C . LEU A 1 176 ? 8.013 -11.827 -4.009 1.00 95.50 176 LEU A C 1
ATOM 1387 O O . LEU A 1 176 ? 6.824 -11.992 -4.260 1.00 95.50 176 LEU A O 1
ATOM 1391 N N . LEU A 1 177 ? 8.788 -11.007 -4.724 1.00 95.88 177 LEU A N 1
ATOM 1392 C CA . LEU A 1 177 ? 8.315 -10.197 -5.850 1.00 95.88 177 LEU A CA 1
ATOM 1393 C C . LEU A 1 177 ? 8.435 -10.924 -7.194 1.00 95.88 177 LEU A C 1
ATOM 1395 O O . LEU A 1 177 ? 7.548 -10.777 -8.036 1.00 95.88 177 LEU A O 1
ATOM 1399 N N . THR A 1 178 ? 9.480 -11.738 -7.396 1.00 95.62 178 THR A N 1
ATOM 1400 C CA . THR A 1 178 ? 9.755 -12.436 -8.668 1.00 95.62 178 THR A CA 1
ATOM 1401 C C . THR A 1 178 ? 8.548 -13.204 -9.231 1.00 95.62 178 THR A C 1
ATOM 1403 O O . THR A 1 178 ? 8.272 -13.068 -10.424 1.00 95.62 178 THR A O 1
ATOM 1406 N N . PRO A 1 179 ? 7.753 -13.953 -8.437 1.00 97.00 179 PRO A N 1
ATOM 1407 C CA . PRO A 1 179 ? 6.577 -14.660 -8.960 1.00 97.00 179 PRO A CA 1
ATOM 1408 C C . PRO A 1 179 ? 5.474 -13.731 -9.495 1.00 97.00 179 PRO A C 1
ATOM 1410 O O . PRO A 1 179 ? 4.567 -14.172 -10.205 1.00 97.00 179 PRO A O 1
ATOM 1413 N N . HIS A 1 180 ? 5.529 -12.443 -9.158 1.00 97.25 180 HIS A N 1
ATOM 1414 C CA . HIS A 1 180 ? 4.499 -11.450 -9.449 1.00 97.25 180 HIS A CA 1
ATOM 1415 C C . HIS A 1 180 ? 4.962 -10.352 -10.408 1.00 97.25 180 HIS A C 1
ATOM 1417 O O . HIS A 1 180 ? 4.207 -9.415 -10.651 1.00 97.25 180 HIS A O 1
ATOM 1423 N N . THR A 1 181 ? 6.137 -10.490 -11.022 1.00 96.38 181 THR A N 1
ATOM 1424 C CA . THR A 1 181 ? 6.690 -9.529 -11.996 1.00 96.38 181 THR A CA 1
ATOM 1425 C C . THR A 1 181 ? 5.743 -9.236 -13.157 1.00 96.38 181 THR A C 1
ATOM 1427 O O . THR A 1 181 ? 5.572 -8.088 -13.553 1.00 96.38 181 THR A O 1
ATOM 1430 N N . HIS A 1 182 ? 5.016 -10.250 -13.628 1.00 97.00 182 HIS A N 1
ATOM 1431 C CA . HIS A 1 182 ? 3.980 -10.124 -14.660 1.00 97.00 182 HIS A CA 1
ATOM 1432 C C . HIS A 1 182 ? 2.767 -9.261 -14.254 1.00 97.00 182 HIS A C 1
ATOM 1434 O O . HIS A 1 182 ? 1.927 -8.952 -15.097 1.00 97.00 182 HIS A O 1
ATOM 1440 N N . ARG A 1 183 ? 2.629 -8.909 -12.970 1.00 97.44 183 ARG A N 1
ATOM 1441 C CA . ARG A 1 183 ? 1.561 -8.044 -12.442 1.00 97.44 183 ARG A CA 1
ATOM 1442 C C . ARG A 1 183 ? 2.042 -6.623 -12.182 1.00 97.44 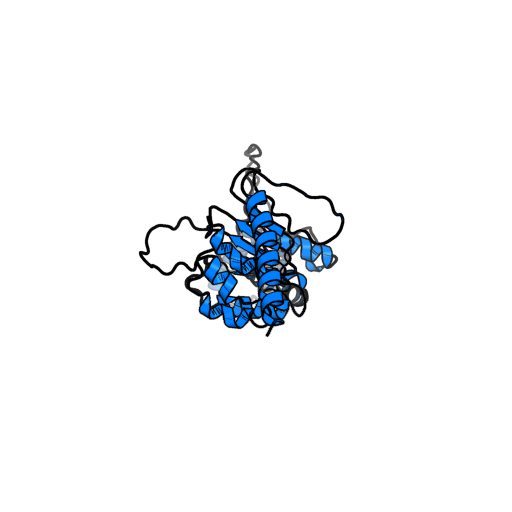183 ARG A C 1
ATOM 1444 O O . ARG A 1 183 ? 1.194 -5.747 -12.026 1.00 97.44 183 ARG A O 1
ATOM 1451 N N . ILE A 1 184 ? 3.353 -6.396 -12.108 1.00 97.62 184 ILE A N 1
ATOM 1452 C CA . ILE A 1 184 ? 3.926 -5.078 -11.837 1.00 97.62 184 ILE A CA 1
ATOM 1453 C C . ILE A 1 184 ? 3.699 -4.203 -13.068 1.00 97.62 184 ILE A C 1
ATOM 1455 O O . ILE A 1 184 ? 4.249 -4.469 -14.135 1.00 97.62 184 ILE A O 1
ATOM 1459 N N . ARG A 1 185 ? 2.861 -3.176 -12.916 1.00 97.69 185 ARG A N 1
ATOM 1460 C CA . ARG A 1 185 ? 2.538 -2.216 -13.981 1.00 97.69 185 ARG A CA 1
ATOM 1461 C C . ARG A 1 185 ? 3.178 -0.862 -13.779 1.00 97.69 185 ARG A C 1
ATOM 1463 O O . ARG A 1 185 ? 3.403 -0.157 -14.756 1.00 97.69 185 ARG A O 1
ATOM 1470 N N . ARG A 1 186 ? 3.466 -0.502 -12.534 1.00 96.31 186 ARG A N 1
ATOM 1471 C CA . ARG A 1 186 ? 4.088 0.771 -12.211 1.00 96.31 186 ARG A CA 1
ATOM 1472 C C . AR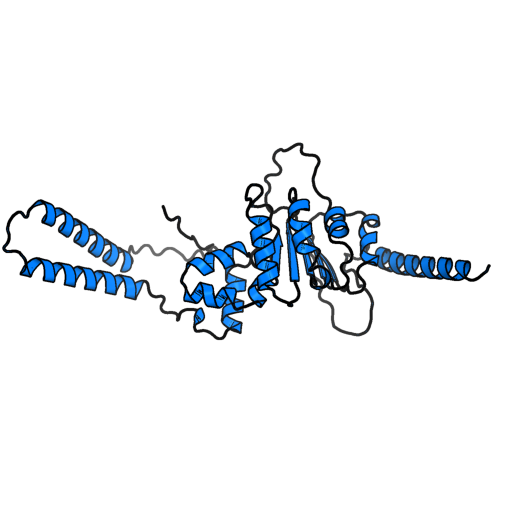G A 1 186 ? 5.212 0.562 -11.216 1.00 96.31 186 ARG A C 1
ATOM 1474 O O . ARG A 1 186 ? 5.034 -0.166 -10.243 1.00 96.31 186 ARG A O 1
ATOM 1481 N N . ILE A 1 187 ? 6.347 1.195 -11.471 1.00 94.88 187 ILE A N 1
ATOM 1482 C CA . ILE A 1 187 ? 7.446 1.306 -10.517 1.00 94.88 187 ILE A CA 1
ATOM 1483 C C . ILE A 1 187 ? 7.698 2.789 -10.288 1.00 94.88 187 ILE A C 1
ATOM 1485 O O . ILE A 1 187 ? 7.834 3.552 -11.240 1.00 94.88 187 ILE A O 1
ATOM 1489 N N . LEU A 1 188 ? 7.741 3.185 -9.025 1.00 92.31 188 LEU A N 1
ATOM 1490 C CA . LEU A 1 188 ? 8.095 4.516 -8.568 1.00 92.31 188 LEU A CA 1
ATOM 1491 C C . LEU A 1 188 ? 9.339 4.379 -7.698 1.00 92.31 188 LEU A C 1
ATOM 1493 O O . LEU A 1 188 ? 9.253 3.799 -6.624 1.00 92.31 188 LEU A O 1
ATOM 1497 N N . VAL A 1 189 ? 10.482 4.876 -8.155 1.00 89.62 189 VAL A N 1
ATOM 1498 C CA . VAL A 1 189 ? 11.723 4.884 -7.374 1.00 89.62 189 VAL A CA 1
ATOM 1499 C C . VAL A 1 189 ? 11.935 6.276 -6.813 1.00 89.62 189 VAL A C 1
ATOM 1501 O O . VAL A 1 189 ? 11.935 7.249 -7.564 1.00 89.62 189 VAL A O 1
ATOM 1504 N N . ARG A 1 190 ? 12.109 6.380 -5.500 1.00 85.81 190 ARG A N 1
ATOM 1505 C CA . ARG A 1 190 ? 12.325 7.639 -4.791 1.00 85.81 190 ARG A CA 1
ATOM 1506 C C . ARG A 1 190 ? 13.707 7.671 -4.155 1.00 85.81 190 ARG A C 1
ATOM 1508 O O . ARG A 1 190 ? 14.208 6.617 -3.768 1.00 85.81 190 ARG A O 1
ATOM 1515 N N . PRO A 1 191 ? 14.319 8.857 -3.997 1.00 78.88 191 PRO A N 1
ATOM 1516 C CA . PRO A 1 191 ? 15.485 8.974 -3.138 1.00 78.88 191 PRO A CA 1
ATOM 1517 C C . PRO A 1 191 ? 15.088 8.599 -1.699 1.00 78.88 191 PRO A C 1
ATOM 1519 O O . PRO A 1 191 ? 13.918 8.746 -1.331 1.00 78.88 191 PRO A O 1
ATOM 1522 N N . PRO A 1 192 ? 16.030 8.126 -0.872 1.00 75.25 192 PRO A N 1
ATOM 1523 C CA . PRO A 1 192 ? 15.732 7.789 0.511 1.00 75.25 192 PRO A CA 1
ATOM 1524 C C . PRO A 1 192 ? 15.197 9.031 1.238 1.00 75.25 192 PRO A C 1
ATOM 1526 O O . PRO A 1 192 ? 15.793 10.106 1.187 1.00 75.25 192 PRO A O 1
ATOM 1529 N N . THR A 1 193 ? 14.050 8.895 1.912 1.00 69.75 193 THR A N 1
ATOM 1530 C CA . THR A 1 193 ? 13.334 10.022 2.549 1.00 69.75 193 THR A CA 1
ATOM 1531 C C . THR A 1 193 ? 14.080 10.673 3.719 1.00 69.75 193 THR A C 1
ATOM 1533 O O . THR A 1 193 ? 13.653 11.719 4.207 1.00 69.75 193 THR A O 1
ATOM 1536 N N . MET A 1 194 ? 15.183 10.087 4.197 1.00 63.44 194 MET A N 1
ATOM 1537 C CA . MET A 1 194 ? 15.944 10.622 5.322 1.00 63.44 194 MET A CA 1
ATOM 1538 C C . MET A 1 194 ? 17.283 11.221 4.893 1.00 63.44 194 MET A C 1
ATOM 1540 O O . MET A 1 194 ? 18.176 10.536 4.408 1.00 63.44 194 MET A O 1
ATOM 1544 N N . TYR A 1 195 ? 17.456 12.499 5.237 1.00 51.72 195 TYR A N 1
ATOM 1545 C CA . TYR A 1 195 ? 18.729 13.224 5.319 1.00 51.72 195 TYR A CA 1
ATOM 1546 C C . TYR A 1 195 ? 19.702 12.663 6.380 1.00 51.72 195 TYR A C 1
ATOM 1548 O O . TYR A 1 195 ? 20.687 13.320 6.722 1.00 51.72 195 TYR A O 1
ATOM 1556 N N . GLU A 1 196 ? 19.495 11.441 6.880 1.00 51.34 196 GLU A N 1
ATOM 1557 C CA . GLU A 1 196 ? 20.477 10.724 7.704 1.00 51.34 196 GLU A CA 1
ATOM 1558 C C . GLU A 1 196 ? 21.611 10.125 6.851 1.00 51.34 196 GLU A C 1
ATOM 1560 O O . GLU A 1 196 ? 22.258 9.147 7.212 1.00 51.34 196 GLU A O 1
ATOM 1565 N N . THR A 1 197 ? 21.963 10.819 5.765 1.00 46.81 197 THR A N 1
ATOM 1566 C CA . THR A 1 197 ? 23.294 10.873 5.139 1.00 46.81 197 THR A CA 1
ATOM 1567 C C . THR A 1 197 ? 24.385 11.365 6.103 1.00 46.81 197 THR A C 1
ATOM 1569 O O . THR A 1 197 ? 25.273 12.135 5.738 1.00 46.81 197 THR A O 1
ATOM 1572 N N . ILE A 1 198 ? 24.362 10.929 7.359 1.00 52.19 198 ILE A N 1
ATOM 1573 C CA . ILE A 1 198 ? 25.487 11.072 8.264 1.00 52.19 198 ILE A CA 1
ATOM 1574 C C . ILE A 1 198 ? 25.899 9.666 8.683 1.00 52.19 198 ILE A C 1
ATOM 1576 O O . ILE A 1 198 ? 25.531 9.169 9.740 1.00 52.19 198 ILE A O 1
ATOM 1580 N N . ARG A 1 199 ? 26.791 9.117 7.851 1.00 49.16 199 ARG A N 1
ATOM 1581 C CA . ARG A 1 199 ? 27.820 8.133 8.209 1.00 49.16 199 ARG A CA 1
ATOM 1582 C C . ARG A 1 199 ? 27.358 6.688 8.343 1.00 49.16 199 ARG A C 1
ATOM 1584 O O . ARG A 1 199 ? 27.263 6.166 9.444 1.00 49.16 199 ARG A O 1
ATOM 1591 N N . THR A 1 200 ? 27.338 5.978 7.227 1.00 50.66 200 THR A N 1
ATOM 1592 C CA . THR A 1 200 ? 28.048 4.694 7.199 1.00 50.66 200 THR A CA 1
ATOM 1593 C C . THR A 1 200 ? 28.821 4.610 5.887 1.00 50.66 200 THR A C 1
ATOM 1595 O O . THR A 1 200 ? 28.257 4.829 4.824 1.00 50.66 200 THR A O 1
ATOM 1598 N N . ASP A 1 201 ? 30.127 4.351 5.978 1.00 54.72 201 ASP A N 1
ATOM 1599 C CA . ASP A 1 201 ? 31.069 4.047 4.881 1.00 54.72 201 ASP A CA 1
ATOM 1600 C C . ASP A 1 201 ? 30.705 2.731 4.140 1.00 54.72 201 ASP A C 1
ATOM 1602 O O . ASP A 1 201 ? 31.558 2.064 3.552 1.00 54.72 201 ASP A O 1
ATOM 1606 N N . ASP A 1 202 ? 29.441 2.304 4.194 1.00 55.38 202 ASP A N 1
ATOM 1607 C CA . ASP A 1 202 ? 29.010 0.998 3.719 1.00 55.38 202 ASP A CA 1
ATOM 1608 C C . ASP A 1 202 ? 28.767 1.055 2.208 1.00 55.38 202 ASP A C 1
ATOM 1610 O O . ASP A 1 202 ? 27.739 1.510 1.716 1.00 55.38 202 ASP A O 1
ATOM 1614 N N . ALA A 1 203 ? 29.764 0.560 1.479 1.00 53.69 203 ALA A N 1
ATOM 1615 C CA . ALA A 1 203 ? 29.895 0.500 0.024 1.00 53.69 203 ALA A CA 1
ATOM 1616 C C . ALA A 1 203 ? 28.859 -0.381 -0.720 1.00 53.69 203 ALA A C 1
ATOM 1618 O O . ALA A 1 203 ? 29.158 -0.888 -1.799 1.00 53.69 203 ALA A O 1
ATOM 1619 N N . PHE A 1 204 ? 27.666 -0.602 -0.162 1.00 53.97 204 PHE A N 1
ATOM 1620 C CA . PHE A 1 204 ? 26.605 -1.434 -0.748 1.00 53.97 204 PHE A CA 1
ATOM 1621 C C . PHE A 1 204 ? 25.282 -0.664 -0.860 1.00 53.97 204 PHE A C 1
ATOM 1623 O O . PHE A 1 204 ? 24.239 -1.116 -0.385 1.00 53.97 204 PHE A O 1
ATOM 1630 N N . SER A 1 205 ? 25.308 0.499 -1.511 1.00 64.88 205 SER A N 1
ATOM 1631 C CA . SER A 1 205 ? 24.085 1.044 -2.099 1.00 64.88 205 SER A CA 1
ATOM 1632 C C . SER A 1 205 ? 23.765 0.225 -3.346 1.00 64.88 205 SER A C 1
ATOM 1634 O O . SER A 1 205 ? 24.596 0.132 -4.246 1.00 64.88 205 SER A O 1
ATOM 1636 N N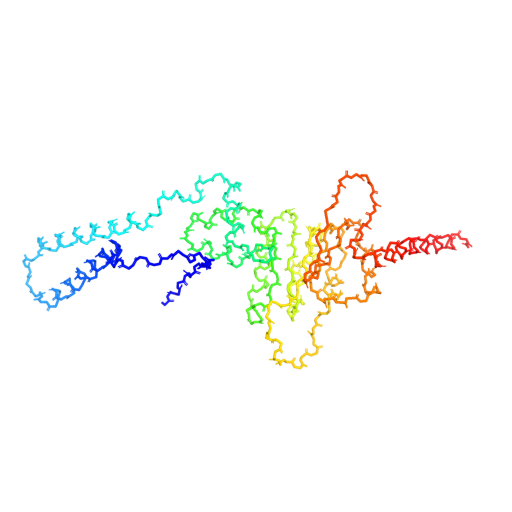 . TRP A 1 206 ? 22.589 -0.400 -3.389 1.00 63.22 206 TRP A N 1
ATOM 1637 C CA . TRP A 1 206 ? 22.081 -0.955 -4.641 1.00 63.22 206 TRP A CA 1
ATOM 1638 C C . TRP A 1 206 ? 21.849 0.204 -5.599 1.00 63.22 206 TRP A C 1
ATOM 1640 O O . TRP A 1 206 ? 21.093 1.118 -5.260 1.00 63.22 206 TRP A O 1
ATOM 1650 N N . ASP A 1 207 ? 22.483 0.162 -6.767 1.00 78.12 207 ASP A N 1
ATOM 1651 C CA . ASP A 1 207 ? 22.163 1.115 -7.816 1.00 78.12 207 ASP A CA 1
ATOM 1652 C C . ASP A 1 207 ? 20.761 0.802 -8.354 1.00 78.12 207 ASP A C 1
ATOM 1654 O O . ASP A 1 207 ? 20.289 -0.342 -8.337 1.00 78.12 207 ASP A O 1
ATOM 1658 N N . PHE A 1 208 ? 20.079 1.829 -8.858 1.00 81.19 208 PHE A N 1
ATOM 1659 C CA . PHE A 1 208 ? 18.770 1.685 -9.499 1.00 81.19 208 PHE A CA 1
ATOM 1660 C C . PHE A 1 208 ? 18.746 0.549 -10.535 1.00 81.19 208 PHE A C 1
ATOM 1662 O O . PHE A 1 208 ? 17.792 -0.230 -10.586 1.00 81.19 208 PHE A O 1
ATOM 1669 N N . ASP A 1 209 ? 19.818 0.411 -11.314 1.00 82.56 209 ASP A N 1
ATOM 1670 C CA . ASP A 1 209 ? 19.948 -0.650 -12.306 1.00 82.56 209 ASP A CA 1
ATOM 1671 C C . ASP A 1 209 ? 19.899 -2.031 -11.670 1.00 82.56 209 ASP A C 1
ATOM 1673 O O . ASP A 1 209 ? 19.178 -2.898 -12.157 1.00 82.56 209 ASP A O 1
ATOM 1677 N N . ASP A 1 210 ? 20.619 -2.245 -10.570 1.00 85.25 210 ASP A N 1
ATOM 1678 C CA . ASP A 1 210 ? 20.672 -3.543 -9.904 1.00 85.25 210 ASP A CA 1
ATOM 1679 C C . ASP A 1 210 ? 19.286 -3.953 -9.395 1.00 85.25 210 ASP A C 1
ATOM 1681 O O . ASP A 1 210 ? 18.886 -5.116 -9.522 1.00 85.25 210 ASP A O 1
ATOM 1685 N N . ILE A 1 211 ? 18.516 -2.991 -8.878 1.00 87.50 211 ILE A N 1
ATOM 1686 C CA . ILE A 1 211 ? 17.126 -3.193 -8.447 1.00 87.50 211 ILE A CA 1
ATOM 1687 C C . ILE A 1 211 ? 16.273 -3.636 -9.639 1.00 87.50 211 ILE A C 1
ATOM 1689 O O . ILE A 1 211 ? 15.576 -4.649 -9.567 1.00 87.50 211 ILE A O 1
ATOM 1693 N N . ILE A 1 212 ? 16.346 -2.917 -10.759 1.00 89.50 212 ILE A N 1
ATOM 1694 C CA . ILE A 1 212 ? 15.530 -3.219 -11.936 1.00 89.50 212 ILE A CA 1
ATOM 1695 C C . ILE A 1 212 ? 15.957 -4.534 -12.606 1.00 89.50 212 ILE A C 1
ATOM 1697 O O . ILE A 1 212 ? 15.099 -5.355 -12.937 1.00 89.50 212 ILE A O 1
ATOM 1701 N N . TYR A 1 213 ? 17.258 -4.785 -12.770 1.00 89.50 213 TYR A N 1
ATOM 1702 C CA . TYR A 1 213 ? 17.778 -6.016 -13.374 1.00 89.50 213 TYR A CA 1
ATOM 1703 C C . TYR A 1 213 ? 17.434 -7.250 -12.551 1.00 89.50 213 TYR A C 1
ATOM 1705 O O . TYR A 1 213 ? 17.076 -8.289 -13.110 1.00 89.50 213 TYR A O 1
ATOM 1713 N N . SER A 1 214 ? 17.523 -7.151 -11.228 1.00 91.56 214 SER A N 1
ATOM 1714 C CA . SER A 1 214 ? 17.255 -8.287 -10.349 1.00 91.56 214 SER A CA 1
ATOM 1715 C C . SER A 1 214 ? 15.775 -8.679 -10.305 1.00 91.56 214 SER A C 1
ATOM 1717 O O . SER A 1 214 ? 15.494 -9.865 -10.138 1.00 91.56 214 SER A O 1
ATOM 1719 N N . LEU A 1 215 ? 14.831 -7.756 -10.560 1.00 92.62 215 LEU A N 1
ATOM 1720 C CA . LEU A 1 215 ? 13.415 -8.104 -10.793 1.00 92.62 215 LEU A CA 1
ATOM 1721 C C . LEU A 1 215 ? 13.216 -8.983 -12.037 1.00 92.62 215 LEU A C 1
ATOM 1723 O O . LEU A 1 215 ? 12.195 -9.665 -12.148 1.00 92.62 215 LEU A O 1
ATOM 1727 N N . GLY A 1 216 ? 14.179 -8.996 -12.958 1.00 92.50 216 GLY A N 1
ATOM 1728 C CA . GLY A 1 216 ? 14.096 -9.723 -14.215 1.00 92.50 216 GLY A CA 1
ATOM 1729 C C . GLY A 1 216 ? 13.171 -9.045 -15.234 1.00 92.50 216 GLY A C 1
ATOM 1730 O O . GLY A 1 216 ? 12.936 -7.838 -15.172 1.00 92.50 216 GLY A O 1
ATOM 1731 N N . PRO A 1 217 ? 12.651 -9.794 -16.223 1.00 93.50 217 PRO A N 1
ATOM 1732 C CA . PRO A 1 217 ? 11.808 -9.227 -17.272 1.00 93.50 217 PRO A CA 1
ATOM 1733 C C . PRO A 1 217 ? 10.474 -8.692 -16.731 1.00 93.50 217 PRO A C 1
ATOM 1735 O O . PRO A 1 217 ? 9.647 -9.438 -16.203 1.00 93.50 217 PRO A O 1
ATOM 1738 N N . LEU A 1 218 ? 10.227 -7.398 -16.929 1.00 95.31 218 LEU A N 1
ATOM 1739 C CA . LEU A 1 218 ? 9.002 -6.719 -16.506 1.00 95.31 218 LEU A CA 1
ATOM 1740 C C . LEU A 1 218 ? 8.072 -6.469 -17.701 1.00 95.31 218 LEU A C 1
ATOM 1742 O O . LEU A 1 218 ? 7.826 -5.338 -18.116 1.00 95.31 218 LEU A O 1
ATOM 1746 N N . HIS A 1 219 ? 7.535 -7.549 -18.275 1.00 94.31 219 HIS A N 1
ATOM 1747 C CA . HIS A 1 219 ? 6.729 -7.480 -19.502 1.00 94.31 219 HIS A CA 1
ATOM 1748 C C . HIS A 1 219 ? 5.440 -6.659 -19.379 1.00 94.31 219 HIS A C 1
ATOM 1750 O O . HIS A 1 219 ? 4.937 -6.173 -20.391 1.00 94.31 219 HIS A O 1
ATOM 1756 N N . ALA A 1 220 ? 4.900 -6.523 -18.167 1.00 96.31 220 ALA A N 1
ATOM 1757 C CA . ALA A 1 220 ? 3.668 -5.790 -17.889 1.00 96.31 220 ALA A CA 1
ATOM 1758 C C . ALA A 1 220 ? 3.905 -4.358 -17.391 1.00 96.31 220 ALA A 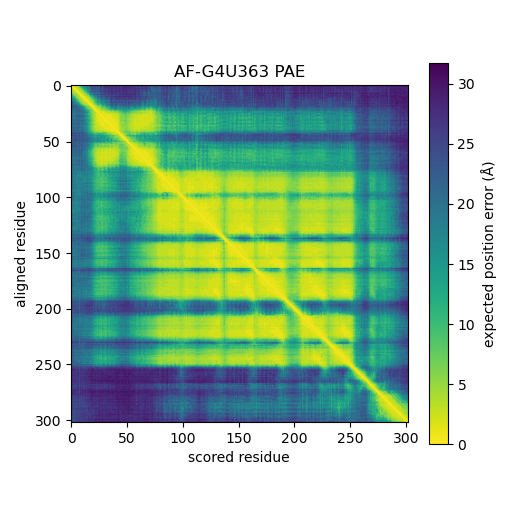C 1
ATOM 1760 O O . ALA A 1 220 ? 2.929 -3.660 -17.128 1.00 96.31 220 ALA A O 1
ATOM 1761 N N . LEU A 1 221 ? 5.162 -3.920 -17.258 1.00 96.56 221 LEU A N 1
ATOM 1762 C CA . LEU A 1 221 ? 5.469 -2.577 -16.784 1.00 96.56 221 LEU A CA 1
ATOM 1763 C C . LEU A 1 221 ? 4.998 -1.550 -17.814 1.00 96.56 221 LEU A C 1
ATOM 1765 O O . LEU A 1 221 ? 5.388 -1.616 -18.974 1.00 96.56 221 LEU A O 1
ATOM 1769 N N . GLU A 1 222 ? 4.147 -0.625 -17.384 1.00 95.69 222 GLU A N 1
ATOM 1770 C CA . GLU A 1 222 ? 3.549 0.436 -18.197 1.00 95.69 222 GLU A CA 1
ATOM 1771 C C . GLU A 1 222 ? 4.127 1.813 -17.836 1.00 95.69 222 GLU A C 1
ATOM 1773 O O . GLU A 1 222 ? 4.257 2.664 -18.718 1.00 95.69 222 GLU A O 1
ATOM 1778 N N . ASP A 1 223 ? 4.503 2.025 -16.573 1.00 94.12 223 ASP A N 1
ATOM 1779 C CA . ASP A 1 223 ? 5.012 3.299 -16.055 1.00 94.12 223 ASP A CA 1
ATOM 1780 C C . ASP A 1 223 ? 6.218 3.090 -15.127 1.00 94.12 223 ASP A C 1
ATOM 1782 O O . ASP A 1 223 ? 6.176 2.290 -14.189 1.00 94.12 223 ASP A O 1
ATOM 1786 N N . LEU A 1 224 ? 7.293 3.821 -15.395 1.00 92.44 224 LEU A N 1
ATOM 1787 C CA . LEU A 1 224 ? 8.498 3.876 -14.584 1.00 92.44 224 LEU A CA 1
ATOM 1788 C C . LEU A 1 224 ? 8.759 5.334 -14.204 1.00 92.44 224 LEU A C 1
ATOM 1790 O O . LEU A 1 224 ? 9.173 6.146 -15.027 1.00 92.44 224 LEU A O 1
ATOM 1794 N N . THR A 1 225 ? 8.510 5.676 -12.948 1.00 90.50 225 THR A N 1
ATOM 1795 C CA . THR A 1 225 ? 8.803 7.001 -12.405 1.00 90.50 225 THR A CA 1
ATOM 1796 C C . THR A 1 225 ? 10.065 6.920 -11.552 1.00 90.50 225 THR A C 1
ATOM 1798 O O . THR A 1 225 ? 10.151 6.083 -10.658 1.00 90.50 225 THR A O 1
ATOM 1801 N N . VAL A 1 226 ? 11.040 7.782 -11.819 1.00 87.31 226 VAL A N 1
ATOM 1802 C CA . VAL A 1 226 ? 12.285 7.902 -11.055 1.00 87.31 226 VAL A CA 1
ATOM 1803 C C . VAL A 1 226 ? 12.353 9.324 -10.501 1.00 87.31 226 VAL A C 1
ATOM 1805 O O . VAL A 1 226 ? 12.335 10.298 -11.252 1.00 87.31 226 VAL A O 1
ATOM 1808 N N . CYS A 1 227 ? 12.376 9.464 -9.181 1.00 85.31 227 CYS A N 1
ATOM 1809 C CA . CYS A 1 227 ? 12.410 10.756 -8.508 1.00 85.31 227 CYS A CA 1
ATOM 1810 C C . CYS A 1 227 ? 13.837 11.120 -8.081 1.00 85.31 227 CYS A C 1
ATOM 1812 O O . CYS A 1 227 ? 14.609 10.259 -7.667 1.00 85.31 227 CYS A O 1
ATOM 1814 N N . GLY A 1 228 ? 14.148 12.418 -8.086 1.00 77.81 228 GLY A N 1
ATOM 1815 C CA . GLY A 1 228 ? 15.415 12.956 -7.581 1.00 77.81 228 GLY A CA 1
ATOM 1816 C C . GLY A 1 228 ? 16.584 12.857 -8.563 1.00 77.81 228 GLY A C 1
ATOM 1817 O O . GLY A 1 228 ? 16.418 12.479 -9.720 1.00 77.81 228 GLY A O 1
ATOM 1818 N N . ASP A 1 229 ? 17.780 13.209 -8.086 1.00 67.31 229 ASP A N 1
ATOM 1819 C CA . ASP A 1 229 ? 19.030 13.160 -8.858 1.00 67.31 229 ASP A CA 1
ATOM 1820 C C . ASP A 1 229 ? 19.616 11.739 -8.896 1.00 67.31 229 ASP A C 1
ATOM 1822 O O . ASP A 1 229 ? 20.816 11.532 -8.710 1.00 67.31 229 ASP A O 1
ATOM 1826 N N . LEU A 1 230 ? 18.767 10.740 -9.156 1.00 66.06 230 LEU A N 1
ATOM 1827 C CA . LEU A 1 230 ? 19.193 9.390 -9.525 1.00 66.06 230 LEU A CA 1
ATOM 1828 C C . LEU A 1 230 ? 19.716 9.444 -10.969 1.00 66.06 230 LEU A C 1
ATOM 1830 O O . LEU A 1 230 ? 19.105 8.921 -11.900 1.00 66.06 230 LEU A O 1
ATOM 1834 N N . LEU A 1 231 ? 20.813 10.187 -11.157 1.00 53.31 231 LEU A N 1
ATOM 1835 C CA . LEU A 1 231 ? 21.508 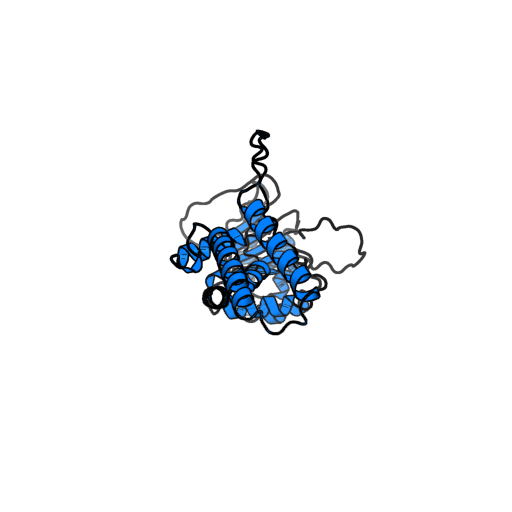10.404 -12.420 1.00 53.31 231 LEU A CA 1
ATOM 1836 C C . LEU A 1 231 ? 22.058 9.070 -12.909 1.00 53.31 231 LEU A C 1
ATOM 1838 O O . LEU A 1 231 ? 23.211 8.728 -12.660 1.00 53.31 231 LEU A O 1
ATOM 1842 N N . THR A 1 232 ? 21.228 8.327 -13.624 1.00 59.97 232 THR A N 1
ATOM 1843 C CA . THR A 1 232 ? 21.700 7.179 -14.375 1.00 59.97 232 THR A CA 1
ATOM 1844 C C . THR A 1 232 ? 22.260 7.662 -15.708 1.00 59.97 232 THR A C 1
ATOM 1846 O O . THR A 1 232 ? 21.658 8.484 -16.406 1.00 59.97 232 THR A O 1
ATOM 1849 N N . SER A 1 233 ? 23.454 7.189 -16.061 1.00 67.12 233 SER A N 1
ATOM 1850 C CA . SER A 1 233 ? 23.999 7.372 -17.407 1.00 67.12 233 SER A CA 1
ATOM 1851 C C . SER A 1 233 ? 23.017 6.788 -18.427 1.00 67.12 233 SER A C 1
ATOM 1853 O O . SER A 1 233 ? 22.392 5.765 -18.171 1.00 67.12 233 SER A O 1
ATOM 1855 N N . ILE A 1 234 ? 22.900 7.377 -19.619 1.00 63.81 234 ILE A N 1
ATOM 1856 C CA . ILE A 1 234 ? 22.045 6.841 -20.698 1.00 63.81 234 ILE A CA 1
ATOM 1857 C C . ILE A 1 234 ? 22.352 5.356 -20.979 1.00 63.81 234 ILE A C 1
ATOM 1859 O O . ILE A 1 234 ? 21.442 4.576 -21.265 1.00 63.81 234 ILE A O 1
ATOM 1863 N N . ASP A 1 235 ? 23.612 4.941 -20.820 1.00 69.31 235 ASP A N 1
ATOM 1864 C CA . ASP A 1 235 ? 24.056 3.553 -20.996 1.00 69.31 235 ASP A CA 1
ATOM 1865 C C . ASP A 1 235 ? 23.403 2.548 -20.036 1.00 69.31 235 ASP A C 1
ATOM 1867 O O . ASP A 1 235 ? 23.397 1.346 -20.319 1.00 69.31 235 ASP A O 1
ATOM 1871 N N . GLN A 1 236 ? 22.860 3.024 -18.919 1.00 70.56 236 GLN A N 1
ATOM 1872 C CA . GLN A 1 236 ? 22.240 2.211 -17.877 1.00 70.56 236 GLN A CA 1
ATOM 1873 C C . GLN A 1 236 ? 20.816 1.780 -18.241 1.00 70.56 236 GLN A C 1
ATOM 1875 O O . GLN A 1 236 ? 20.375 0.695 -17.876 1.00 70.56 236 GLN A O 1
ATOM 1880 N N . TRP A 1 237 ? 20.151 2.515 -19.134 1.00 79.38 237 TRP A N 1
ATOM 1881 C CA . TRP A 1 237 ? 18.789 2.227 -19.594 1.00 79.38 237 TRP A CA 1
ATOM 1882 C C . TRP A 1 237 ? 18.685 1.059 -20.592 1.00 79.38 237 TRP A C 1
ATOM 1884 O O . TRP A 1 237 ? 17.632 0.835 -21.194 1.00 79.38 237 TRP A O 1
ATOM 1894 N N . LYS A 1 238 ? 19.748 0.265 -20.779 1.00 80.88 238 LYS A N 1
ATOM 1895 C CA . LYS A 1 238 ? 19.736 -0.925 -21.654 1.00 80.88 238 LYS A CA 1
ATOM 1896 C C . LYS A 1 238 ? 18.694 -1.962 -21.226 1.00 80.88 238 LYS A C 1
ATOM 1898 O O . LYS A 1 238 ? 18.168 -2.677 -22.077 1.00 80.88 238 LYS A O 1
ATOM 1903 N N . PHE A 1 239 ? 18.324 -1.999 -19.944 1.00 81.06 239 PHE A N 1
ATOM 1904 C CA . PHE A 1 239 ? 17.276 -2.894 -19.445 1.00 81.06 239 PHE A CA 1
ATOM 1905 C C . PHE A 1 239 ? 15.892 -2.611 -20.049 1.00 81.06 239 PHE A C 1
ATOM 1907 O O . PHE A 1 239 ? 15.052 -3.513 -20.076 1.00 81.06 239 PHE A O 1
ATOM 1914 N N . LEU A 1 240 ? 15.645 -1.400 -20.571 1.00 83.56 240 LEU A N 1
ATOM 1915 C CA . LEU A 1 240 ? 14.356 -1.017 -21.158 1.00 83.56 240 LEU A CA 1
ATOM 1916 C C . LEU A 1 240 ? 13.953 -1.897 -22.347 1.00 83.56 240 LEU A C 1
ATOM 1918 O O . LEU A 1 240 ? 12.764 -2.037 -22.632 1.00 83.56 240 LEU A O 1
ATOM 1922 N N . VAL A 1 241 ? 14.923 -2.522 -23.025 1.00 84.75 241 VAL A N 1
ATOM 1923 C CA . VAL A 1 241 ? 14.671 -3.466 -24.128 1.00 84.75 241 VAL A CA 1
ATOM 1924 C C . VAL A 1 241 ? 13.784 -4.633 -23.670 1.00 84.75 241 VAL A C 1
ATOM 1926 O O . VAL A 1 241 ? 12.956 -5.121 -24.435 1.00 84.75 241 VAL A O 1
ATOM 1929 N N . ASN A 1 242 ? 13.861 -5.010 -22.391 1.00 85.81 242 ASN A N 1
ATOM 1930 C CA . ASN A 1 242 ? 13.085 -6.109 -21.815 1.00 85.81 242 ASN A CA 1
ATOM 1931 C C . ASN A 1 242 ? 11.675 -5.697 -21.338 1.00 85.81 242 ASN A C 1
ATOM 1933 O O . ASN A 1 242 ? 10.975 -6.503 -20.720 1.00 85.81 242 ASN A O 1
ATOM 1937 N N . MET A 1 243 ? 11.237 -4.461 -21.615 1.00 92.25 243 MET A N 1
ATOM 1938 C CA . MET A 1 243 ? 9.981 -3.878 -21.119 1.00 92.25 243 MET A CA 1
ATOM 1939 C C . MET A 1 243 ? 9.072 -3.436 -22.280 1.00 92.25 243 MET A C 1
ATOM 1941 O O . MET A 1 243 ? 8.863 -2.242 -22.506 1.00 92.25 243 MET A O 1
ATOM 1945 N N . PRO A 1 244 ? 8.504 -4.384 -23.051 1.00 91.19 244 PRO A N 1
ATOM 1946 C CA . PRO A 1 244 ? 7.749 -4.075 -24.268 1.00 91.19 244 PRO A CA 1
ATOM 1947 C C . PRO A 1 244 ? 6.489 -3.235 -24.019 1.00 91.19 244 PRO A C 1
ATOM 1949 O O . PRO A 1 244 ? 6.058 -2.509 -24.914 1.00 91.19 244 PRO A O 1
ATOM 1952 N N . SER A 1 245 ? 5.906 -3.319 -22.819 1.00 93.12 245 SER A N 1
ATOM 1953 C CA . SER A 1 245 ? 4.691 -2.585 -22.452 1.00 93.12 245 SER A CA 1
ATOM 1954 C C . SER A 1 245 ? 4.954 -1.188 -21.899 1.00 93.12 245 SER A C 1
ATOM 1956 O O . SER A 1 245 ? 3.984 -0.469 -21.656 1.00 93.12 245 SER A O 1
ATOM 1958 N N . LEU A 1 246 ? 6.218 -0.788 -21.714 1.00 92.12 246 LEU A N 1
ATOM 1959 C CA . LEU A 1 246 ? 6.553 0.471 -21.061 1.00 92.12 246 LEU A CA 1
ATOM 1960 C C . LEU A 1 246 ? 6.122 1.651 -21.932 1.00 92.12 246 LEU A C 1
ATOM 1962 O O . LEU A 1 246 ? 6.548 1.794 -23.082 1.00 92.12 246 LEU A O 1
ATOM 1966 N N . ARG A 1 247 ? 5.252 2.492 -21.374 1.00 90.81 247 ARG A N 1
ATOM 1967 C CA . ARG A 1 247 ? 4.658 3.648 -22.059 1.00 90.81 247 ARG A CA 1
ATOM 1968 C C . ARG A 1 247 ? 5.227 4.952 -21.540 1.00 90.81 247 ARG A C 1
ATOM 1970 O O . ARG A 1 247 ? 5.458 5.861 -22.334 1.00 90.81 247 ARG A O 1
ATOM 1977 N N . TYR A 1 248 ? 5.442 5.022 -20.230 1.00 87.06 248 TYR A N 1
ATOM 1978 C CA . TYR A 1 248 ? 5.820 6.241 -19.536 1.00 87.06 248 TYR A CA 1
ATOM 1979 C C . TYR A 1 248 ? 7.125 6.026 -18.779 1.00 87.06 248 TYR A C 1
ATOM 1981 O O . TYR A 1 248 ? 7.275 5.052 -18.044 1.00 87.06 248 TYR A O 1
ATOM 1989 N N . ILE A 1 249 ? 8.062 6.949 -18.985 1.00 86.56 249 ILE A N 1
ATOM 1990 C CA . ILE A 1 249 ? 9.223 7.129 -18.122 1.00 86.56 249 ILE A CA 1
ATOM 1991 C C . ILE A 1 249 ? 9.160 8.570 -17.643 1.00 86.56 249 ILE A C 1
ATOM 1993 O O . ILE A 1 249 ? 9.181 9.487 -18.468 1.00 86.56 249 ILE A O 1
ATOM 1997 N N . THR A 1 250 ? 9.025 8.755 -16.335 1.00 85.06 250 THR A N 1
ATOM 1998 C CA . THR A 1 250 ? 8.917 10.082 -15.727 1.00 85.06 250 THR A CA 1
ATOM 1999 C C . THR A 1 250 ? 10.105 10.293 -14.807 1.00 85.06 250 THR A C 1
ATOM 2001 O O . THR A 1 250 ? 10.244 9.579 -13.822 1.00 85.06 250 THR A O 1
ATOM 2004 N N . GLU A 1 251 ? 10.943 11.283 -15.101 1.00 78.81 251 GLU A N 1
ATOM 2005 C CA . GLU A 1 251 ? 11.995 11.718 -14.183 1.00 78.81 251 GLU A CA 1
ATOM 2006 C C . GLU A 1 251 ? 11.526 12.990 -13.472 1.00 78.81 251 GLU A C 1
ATOM 2008 O O . GLU A 1 251 ? 11.442 14.059 -14.080 1.00 78.81 251 GLU A O 1
ATOM 2013 N N . THR A 1 252 ? 11.164 12.891 -12.192 1.00 70.88 252 THR A N 1
ATOM 2014 C CA . THR A 1 252 ? 10.764 14.069 -11.412 1.00 70.88 252 THR A CA 1
ATOM 2015 C C . THR A 1 252 ? 11.969 14.615 -10.660 1.00 70.88 252 THR A C 1
ATOM 2017 O O . THR A 1 252 ? 12.276 14.178 -9.548 1.00 70.88 252 THR A O 1
ATOM 2020 N N . ARG A 1 253 ? 12.635 15.611 -11.252 1.00 62.59 253 ARG A N 1
ATOM 2021 C CA . ARG A 1 253 ? 13.559 16.489 -10.525 1.00 62.59 253 ARG A CA 1
ATOM 2022 C C . ARG A 1 253 ? 12.761 17.591 -9.843 1.00 62.59 253 ARG A C 1
ATOM 2024 O O . ARG A 1 253 ? 11.950 18.267 -10.480 1.00 62.59 253 ARG A O 1
ATOM 2031 N N . ALA A 1 254 ? 12.960 17.776 -8.545 1.00 46.91 254 ALA A N 1
ATOM 2032 C CA . ALA A 1 254 ? 12.370 18.914 -7.858 1.00 46.91 254 ALA A CA 1
ATOM 2033 C C . ALA A 1 254 ? 13.222 20.184 -8.094 1.00 46.91 254 ALA A C 1
ATOM 2035 O O . ALA A 1 254 ? 14.435 20.113 -7.902 1.00 46.91 254 ALA A O 1
ATOM 2036 N N . PRO A 1 255 ? 12.628 21.355 -8.412 1.00 46.75 255 PRO A N 1
ATOM 2037 C CA . PRO A 1 255 ? 11.282 21.586 -8.935 1.00 46.75 255 PRO A CA 1
ATOM 2038 C C . PRO A 1 255 ? 11.299 22.038 -10.412 1.00 46.75 255 PRO A C 1
ATOM 2040 O O . PRO A 1 255 ? 12.297 22.536 -10.916 1.00 46.75 255 PRO A O 1
ATOM 2043 N N . PHE A 1 256 ? 10.135 21.936 -11.060 1.00 33.88 256 PHE A N 1
ATOM 2044 C CA . PHE A 1 256 ? 9.796 22.322 -12.444 1.00 33.88 256 PHE A CA 1
ATOM 2045 C C . PHE A 1 256 ? 10.009 21.250 -13.523 1.00 33.88 256 PHE A C 1
ATOM 2047 O O . PHE A 1 256 ? 10.979 21.262 -14.271 1.00 33.88 256 PHE A O 1
ATOM 2054 N N . SER A 1 257 ? 9.007 20.390 -13.715 1.00 33.88 257 SER A N 1
ATOM 2055 C CA . SER A 1 257 ? 8.144 20.396 -14.915 1.00 33.88 257 SER A CA 1
ATOM 2056 C C . SER A 1 257 ? 7.248 19.152 -14.916 1.00 33.88 257 SER A C 1
ATOM 2058 O O . SER A 1 257 ? 7.715 18.022 -14.868 1.00 33.88 257 SER A O 1
ATOM 2060 N N . ARG A 1 258 ? 5.928 19.359 -14.950 1.00 37.41 258 ARG A N 1
ATOM 2061 C CA . ARG A 1 258 ? 4.925 18.299 -15.123 1.00 37.41 258 ARG A CA 1
ATOM 2062 C C . ARG A 1 258 ? 4.286 18.539 -16.488 1.00 37.41 258 ARG A C 1
ATOM 2064 O O . ARG A 1 258 ? 3.672 19.586 -16.680 1.00 37.41 258 ARG A O 1
ATOM 2071 N N . LEU A 1 259 ? 4.468 17.626 -17.441 1.00 34.03 259 LEU A N 1
ATOM 2072 C CA . LEU A 1 259 ? 3.861 17.714 -18.774 1.00 34.03 259 LEU A CA 1
ATOM 2073 C C . LEU A 1 259 ? 2.870 16.566 -18.972 1.00 34.03 259 LEU A C 1
ATOM 2075 O O . LEU A 1 259 ? 3.178 15.406 -18.716 1.00 34.03 259 LEU A O 1
ATOM 2079 N N . VAL A 1 260 ? 1.666 16.925 -19.415 1.00 34.38 260 VAL A N 1
ATOM 2080 C CA . VAL A 1 260 ? 0.540 16.027 -19.705 1.00 34.38 260 VAL A CA 1
ATOM 2081 C C . VAL A 1 260 ? 0.508 15.755 -21.213 1.00 34.38 260 VAL A C 1
ATOM 2083 O O . VAL A 1 260 ? 0.753 16.670 -21.998 1.00 34.38 260 VAL A O 1
ATOM 2086 N N . ALA A 1 261 ? 0.192 14.524 -21.630 1.00 36.22 261 ALA A N 1
ATOM 2087 C CA . ALA A 1 261 ? 0.054 14.148 -23.040 1.00 36.22 261 ALA A CA 1
ATOM 2088 C C . ALA A 1 261 ? -1.357 13.620 -23.366 1.00 36.22 261 ALA A C 1
ATOM 2090 O O . ALA A 1 261 ? -1.934 12.858 -22.592 1.00 36.22 261 ALA A O 1
ATOM 2091 N N . GLU A 1 262 ? -1.887 14.019 -24.528 1.00 31.92 262 GLU A N 1
ATOM 2092 C CA . GLU A 1 262 ? -3.190 13.597 -25.068 1.00 31.92 262 GLU A CA 1
ATOM 2093 C C . GLU A 1 262 ? -3.164 12.187 -25.703 1.00 31.92 262 GLU A C 1
ATOM 2095 O O . GLU A 1 262 ? -2.121 11.753 -26.206 1.00 31.92 262 GLU A O 1
ATOM 2100 N N . PRO A 1 263 ? -4.301 11.458 -25.724 1.00 35.22 263 PRO A N 1
ATOM 2101 C CA . PRO A 1 263 ? -4.355 10.077 -26.196 1.00 35.22 263 PRO A CA 1
ATOM 2102 C C . PRO A 1 263 ? -4.542 9.973 -27.720 1.00 35.22 263 PRO A C 1
ATOM 2104 O O . PRO A 1 263 ? -5.543 10.430 -28.266 1.00 35.22 263 PRO A O 1
ATOM 2107 N N . GLY A 1 264 ? -3.627 9.274 -28.407 1.00 34.03 264 GLY A N 1
ATOM 2108 C CA . GLY A 1 264 ? -3.795 8.922 -29.822 1.00 34.03 264 GLY A CA 1
ATOM 2109 C C . GLY A 1 264 ? -2.685 8.045 -30.420 1.00 34.03 264 GLY A C 1
ATOM 2110 O O . GLY A 1 264 ? -1.581 8.516 -30.657 1.00 34.03 264 GLY A O 1
ATOM 2111 N N . THR A 1 265 ? -3.045 6.789 -30.719 1.00 34.28 265 THR A N 1
ATOM 2112 C CA . THR A 1 265 ? -2.452 5.829 -31.686 1.00 34.28 265 THR A CA 1
ATOM 2113 C C . THR A 1 265 ? -0.983 5.375 -31.555 1.00 34.28 265 THR A C 1
ATOM 2115 O O . THR A 1 265 ? -0.047 6.110 -31.829 1.00 34.28 265 THR A O 1
ATOM 2118 N N . HIS A 1 266 ? -0.847 4.072 -31.265 1.00 35.16 266 HIS A N 1
ATOM 2119 C CA . HIS A 1 266 ? 0.233 3.131 -31.609 1.00 35.16 266 HIS A CA 1
ATOM 2120 C C . HIS A 1 266 ? 1.699 3.489 -31.264 1.00 35.16 266 HIS A C 1
ATOM 2122 O O . HIS A 1 266 ? 2.399 4.179 -31.993 1.00 35.16 266 HIS A O 1
ATOM 2128 N N . SER A 1 267 ? 2.181 2.855 -30.182 1.00 38.25 267 SER A N 1
ATOM 2129 C CA . SER A 1 267 ? 3.547 2.313 -30.018 1.00 38.25 267 SER A CA 1
ATOM 2130 C C . SER A 1 267 ? 4.731 3.242 -30.324 1.00 38.25 267 SER A C 1
ATOM 2132 O O . SER A 1 267 ? 5.640 2.882 -31.066 1.00 38.25 267 SER A O 1
ATOM 2134 N N . HIS A 1 268 ? 4.781 4.390 -29.650 1.00 38.62 268 HIS A N 1
ATOM 2135 C CA . HIS A 1 268 ? 6.011 5.160 -29.470 1.00 38.62 268 HIS A CA 1
ATOM 2136 C C . HIS A 1 268 ? 6.235 5.410 -27.976 1.00 38.62 268 HIS A C 1
ATOM 2138 O O . HIS A 1 268 ? 5.419 6.052 -27.320 1.00 38.62 268 HIS A O 1
ATOM 2144 N N . LEU A 1 269 ? 7.336 4.881 -27.436 1.00 41.22 269 LEU A N 1
ATOM 2145 C CA . LEU A 1 269 ? 7.779 5.148 -26.067 1.00 41.22 269 LEU A CA 1
ATOM 2146 C C . LEU A 1 269 ? 8.264 6.598 -26.033 1.00 41.22 269 LEU A C 1
ATOM 2148 O O . LEU A 1 269 ? 9.338 6.909 -26.540 1.00 41.22 269 LEU A O 1
ATOM 2152 N N . ARG A 1 270 ? 7.416 7.509 -25.555 1.00 40.53 270 ARG A N 1
ATOM 2153 C CA . ARG A 1 270 ? 7.685 8.948 -25.586 1.00 40.53 270 ARG A CA 1
ATOM 2154 C C . ARG A 1 270 ? 8.304 9.340 -24.253 1.00 40.53 270 ARG A C 1
ATOM 2156 O O . ARG A 1 270 ? 7.627 9.393 -23.235 1.00 40.53 270 ARG A O 1
ATOM 2163 N N . ILE A 1 271 ? 9.609 9.563 -24.280 1.00 45.12 271 ILE A N 1
ATOM 2164 C CA . ILE A 1 271 ? 10.395 9.936 -23.110 1.00 45.12 271 ILE A CA 1
ATOM 2165 C C . ILE A 1 271 ? 10.261 11.451 -22.944 1.00 45.12 271 ILE A C 1
ATOM 2167 O O . ILE A 1 271 ? 10.628 12.207 -23.844 1.00 45.12 271 ILE A O 1
ATOM 2171 N N . LEU A 1 272 ? 9.657 11.893 -21.844 1.00 47.06 272 LEU A N 1
ATOM 2172 C CA . LEU A 1 272 ? 9.392 13.306 -21.576 1.00 47.06 272 LEU A CA 1
ATOM 2173 C C . LEU A 1 272 ? 10.553 13.877 -20.750 1.00 47.06 272 LEU A C 1
ATOM 2175 O O . LEU A 1 272 ? 10.522 13.849 -19.526 1.00 47.06 272 LEU A O 1
ATOM 2179 N N . TYR A 1 273 ? 11.584 14.375 -21.437 1.00 41.94 273 TYR A N 1
ATOM 2180 C CA . TYR A 1 273 ? 12.672 15.164 -20.846 1.00 41.94 273 TYR A CA 1
ATOM 2181 C C . TYR A 1 273 ? 12.533 16.646 -21.215 1.00 41.94 273 TYR A C 1
ATOM 2183 O O . TYR A 1 273 ? 11.873 16.984 -22.202 1.00 41.94 273 TYR A O 1
ATOM 2191 N N . SER A 1 274 ? 13.214 17.532 -20.476 1.00 43.97 274 SER A N 1
ATOM 2192 C CA . SER A 1 274 ? 13.600 18.837 -21.028 1.00 43.97 274 SER A CA 1
ATOM 2193 C C . SER A 1 274 ? 14.349 18.617 -22.356 1.00 43.97 274 SER A C 1
ATOM 2195 O O . SER A 1 274 ? 15.000 17.589 -22.538 1.00 43.97 274 SER A O 1
ATOM 2197 N N . GLU A 1 275 ? 14.189 19.539 -23.311 1.00 37.59 275 GLU A N 1
ATOM 2198 C CA . GLU A 1 275 ? 14.303 19.346 -24.776 1.00 37.59 275 GLU A CA 1
ATOM 2199 C C . GLU A 1 275 ? 15.562 18.647 -25.345 1.00 37.59 275 GLU A C 1
ATOM 2201 O O . GLU A 1 275 ? 15.594 18.340 -26.535 1.00 37.59 275 GLU A O 1
ATOM 2206 N N . VAL A 1 276 ? 16.590 18.354 -24.549 1.00 39.94 276 VAL A N 1
ATOM 2207 C CA . VAL A 1 276 ? 17.887 17.864 -25.034 1.00 39.94 276 VAL A CA 1
ATOM 2208 C C . VAL A 1 276 ? 18.030 16.331 -24.963 1.00 39.94 276 VAL A C 1
ATOM 2210 O O . VAL A 1 276 ? 18.616 15.746 -25.870 1.00 39.94 276 VAL A O 1
ATOM 2213 N N . THR A 1 277 ? 17.444 15.637 -23.977 1.00 47.34 277 THR A N 1
ATOM 2214 C CA . THR A 1 277 ? 17.733 14.200 -23.721 1.00 47.34 277 THR A CA 1
ATOM 2215 C C . THR A 1 277 ? 16.753 13.216 -24.379 1.00 47.34 277 THR A C 1
ATOM 2217 O O . THR A 1 277 ? 17.108 12.082 -24.701 1.00 47.34 277 THR A O 1
ATOM 2220 N N . ALA A 1 278 ? 15.514 13.638 -24.652 1.00 43.16 278 ALA A N 1
ATOM 2221 C CA . ALA A 1 278 ? 14.472 12.776 -25.231 1.00 43.16 278 ALA A CA 1
ATOM 2222 C C . ALA A 1 278 ? 14.785 12.298 -26.665 1.00 43.16 278 ALA A C 1
ATOM 2224 O O . ALA A 1 278 ? 14.344 11.226 -27.089 1.00 43.16 278 ALA A O 1
ATOM 2225 N N . VAL A 1 279 ? 15.552 13.088 -27.422 1.00 45.56 279 VAL A N 1
ATOM 2226 C CA . VAL A 1 279 ? 15.900 12.798 -28.821 1.00 45.56 279 VAL A CA 1
ATOM 2227 C C . VAL A 1 279 ? 16.949 11.686 -28.928 1.00 45.56 279 VAL A C 1
ATOM 2229 O O . VAL A 1 279 ? 16.927 10.926 -29.897 1.00 45.56 279 VAL A O 1
ATOM 2232 N N . GLU A 1 280 ? 17.843 11.544 -27.948 1.00 48.94 280 GLU A N 1
ATOM 2233 C CA . GLU A 1 280 ? 18.910 10.536 -27.989 1.00 48.94 280 GLU A CA 1
ATOM 2234 C C . GLU A 1 280 ? 18.403 9.132 -27.660 1.00 48.94 280 GLU A C 1
ATOM 2236 O O . GLU A 1 280 ? 18.711 8.195 -28.392 1.00 48.94 280 GLU A O 1
ATOM 2241 N N . LEU A 1 281 ? 17.540 8.974 -26.655 1.00 50.59 281 LEU A N 1
ATOM 2242 C CA . LEU A 1 281 ? 17.013 7.657 -26.271 1.00 50.59 281 LEU A CA 1
ATOM 2243 C C . LEU A 1 281 ? 16.083 7.048 -27.339 1.00 50.59 281 LEU A C 1
ATOM 2245 O O . LEU A 1 281 ? 16.134 5.846 -27.609 1.00 50.59 281 LEU A O 1
ATOM 2249 N N . LEU A 1 282 ? 15.280 7.875 -28.019 1.00 52.69 282 LEU A N 1
ATOM 2250 C CA . LEU A 1 282 ? 14.465 7.436 -29.159 1.00 52.69 282 LEU A CA 1
ATOM 2251 C C . LEU A 1 282 ? 15.318 7.062 -30.381 1.00 52.69 282 LEU A C 1
ATOM 2253 O O . LEU A 1 282 ? 15.017 6.078 -31.064 1.00 52.69 282 LEU A O 1
ATOM 2257 N N . LYS A 1 283 ? 16.408 7.800 -30.639 1.00 52.75 283 LYS A N 1
ATOM 2258 C CA . LYS A 1 283 ? 17.393 7.429 -31.665 1.00 52.75 283 LYS A CA 1
ATOM 2259 C C . LYS A 1 283 ? 18.095 6.120 -31.312 1.00 52.75 283 LYS A C 1
ATOM 2261 O O . LYS A 1 283 ? 18.233 5.275 -32.189 1.00 52.75 283 LYS A O 1
ATOM 2266 N N . HIS A 1 284 ? 18.460 5.917 -30.049 1.00 55.22 284 HIS A N 1
ATOM 2267 C CA . HIS A 1 284 ? 19.163 4.718 -29.599 1.00 55.22 284 HIS A CA 1
ATOM 2268 C C . HIS A 1 284 ? 18.281 3.465 -29.685 1.00 55.22 284 HIS A C 1
ATOM 2270 O O . HIS A 1 284 ? 18.755 2.409 -30.097 1.00 55.22 284 HIS A O 1
ATOM 2276 N N . ARG A 1 285 ? 16.976 3.568 -29.392 1.00 50.41 285 ARG A N 1
ATOM 2277 C CA . ARG A 1 285 ? 16.033 2.450 -29.581 1.00 50.41 285 ARG A CA 1
ATOM 2278 C C . ARG A 1 285 ? 15.831 2.100 -31.058 1.00 50.41 285 ARG A C 1
ATOM 2280 O O . ARG A 1 285 ? 15.798 0.923 -31.399 1.00 50.41 285 ARG A O 1
ATOM 2287 N N . SER A 1 286 ? 15.731 3.106 -31.930 1.00 53.38 286 SER A N 1
ATOM 2288 C CA . SER A 1 286 ? 15.680 2.899 -33.386 1.00 53.38 286 SER A CA 1
ATOM 2289 C C . SER A 1 286 ? 16.974 2.259 -33.910 1.00 53.38 286 SER A C 1
ATOM 2291 O O . SER A 1 286 ? 16.930 1.316 -34.694 1.00 53.38 286 SER A O 1
ATOM 2293 N N . GLN A 1 287 ? 18.135 2.700 -33.420 1.00 53.47 287 GLN A N 1
ATOM 2294 C CA . GLN A 1 287 ? 19.434 2.124 -33.775 1.00 53.47 287 GLN A CA 1
ATOM 2295 C C . GLN A 1 287 ? 19.602 0.682 -33.281 1.00 53.47 287 GLN A C 1
ATOM 2297 O O . GLN A 1 287 ? 20.090 -0.147 -34.041 1.00 53.47 287 GLN A O 1
ATOM 2302 N N . LEU A 1 288 ? 19.160 0.358 -32.062 1.00 53.22 288 LEU A N 1
ATOM 2303 C CA . LEU A 1 288 ? 19.191 -1.013 -31.539 1.00 53.22 288 LEU A CA 1
ATOM 2304 C C . LEU A 1 288 ? 18.293 -1.955 -32.351 1.00 53.22 288 LEU A C 1
ATOM 2306 O O . LEU A 1 288 ? 18.731 -3.044 -32.706 1.00 53.22 288 LEU A O 1
ATOM 2310 N N . HIS A 1 289 ? 17.093 -1.509 -32.732 1.00 55.91 289 HIS A N 1
ATOM 2311 C CA . HIS A 1 289 ? 16.196 -2.304 -33.576 1.00 55.91 289 HIS A CA 1
ATOM 2312 C C . HIS A 1 289 ? 16.786 -2.552 -34.978 1.00 55.91 289 HIS A C 1
ATOM 2314 O O . HIS A 1 289 ? 16.665 -3.647 -35.520 1.00 55.91 289 HIS A O 1
ATOM 2320 N N . ASN A 1 290 ? 17.491 -1.564 -35.544 1.00 49.06 290 ASN A N 1
ATOM 2321 C CA . ASN A 1 290 ? 18.193 -1.720 -36.822 1.00 49.06 290 ASN A CA 1
ATOM 2322 C C . ASN A 1 290 ? 19.413 -2.659 -36.719 1.00 49.06 290 ASN A C 1
ATOM 2324 O O . ASN A 1 290 ? 19.736 -3.348 -37.683 1.00 49.06 290 ASN A O 1
ATOM 2328 N N . LEU A 1 291 ? 20.099 -2.707 -35.570 1.00 45.34 291 LEU A N 1
ATOM 2329 C CA . LEU A 1 291 ? 21.238 -3.608 -35.350 1.00 45.34 291 LEU A CA 1
ATOM 2330 C C . LEU A 1 291 ? 20.806 -5.072 -35.163 1.00 45.34 291 LEU A C 1
ATOM 2332 O O . LEU A 1 291 ? 21.507 -5.972 -35.624 1.00 45.34 291 LEU A O 1
ATOM 2336 N N . GLU A 1 292 ? 19.652 -5.325 -34.542 1.00 50.84 292 GLU A N 1
ATOM 2337 C CA . GLU A 1 292 ? 19.092 -6.680 -34.415 1.00 50.84 292 GLU A CA 1
ATOM 2338 C C . GLU A 1 292 ? 18.553 -7.227 -35.749 1.00 50.84 292 GLU A C 1
ATOM 2340 O O . GLU A 1 292 ? 18.705 -8.418 -36.033 1.00 50.84 292 GLU A O 1
ATOM 2345 N N . GLU A 1 293 ? 17.991 -6.375 -36.614 1.00 53.88 293 GLU A N 1
ATOM 2346 C CA . GLU A 1 293 ? 17.582 -6.781 -37.969 1.00 53.88 293 GLU A CA 1
ATOM 2347 C C . GLU A 1 293 ? 18.782 -7.126 -38.863 1.00 53.88 293 GLU A C 1
ATOM 2349 O O . GLU A 1 293 ? 18.723 -8.103 -39.616 1.00 53.88 293 GLU A O 1
ATOM 2354 N N . LEU A 1 294 ? 19.887 -6.379 -38.740 1.00 46.59 294 LEU A N 1
ATOM 2355 C CA . LEU A 1 294 ? 21.132 -6.644 -39.470 1.00 46.59 294 LEU A CA 1
ATOM 2356 C C . LEU A 1 294 ? 21.824 -7.934 -38.998 1.00 46.59 294 LEU A C 1
ATOM 2358 O O . LEU A 1 294 ? 22.290 -8.709 -39.830 1.00 46.59 294 LEU A O 1
ATOM 2362 N N . SER A 1 295 ? 21.833 -8.231 -37.692 1.00 44.28 295 SER A N 1
ATOM 2363 C CA . SER A 1 295 ? 22.411 -9.493 -37.191 1.00 44.28 295 SER A CA 1
ATOM 2364 C C . SER A 1 295 ? 21.555 -10.719 -37.542 1.00 44.28 295 SER A C 1
ATOM 2366 O O . SER A 1 295 ? 22.083 -11.802 -37.799 1.00 44.28 295 SER A O 1
ATOM 2368 N N . SER A 1 296 ? 20.233 -10.544 -37.635 1.00 49.38 296 SER A N 1
ATOM 2369 C CA . SER A 1 296 ? 19.297 -11.607 -38.021 1.00 49.38 296 SER A CA 1
ATOM 2370 C C . SER A 1 296 ? 19.343 -11.928 -39.519 1.00 49.38 296 SER A C 1
ATOM 2372 O O . SER A 1 296 ? 19.061 -13.063 -39.907 1.00 49.38 296 SER A O 1
ATOM 2374 N N . THR A 1 297 ? 19.716 -10.967 -40.373 1.00 52.00 297 THR A N 1
ATOM 2375 C CA . THR A 1 297 ? 19.865 -11.199 -41.822 1.00 52.00 297 THR A CA 1
ATOM 2376 C C . THR A 1 297 ? 21.188 -11.871 -42.191 1.00 52.00 297 THR A C 1
ATOM 2378 O O . THR A 1 297 ? 21.213 -12.646 -43.146 1.00 52.00 297 THR A O 1
ATOM 2381 N N . GLU A 1 298 ? 22.258 -11.675 -41.417 1.00 49.78 298 GLU A N 1
ATOM 2382 C CA . GLU A 1 298 ? 23.531 -12.384 -41.628 1.00 49.78 298 GLU A CA 1
ATOM 2383 C C . GLU A 1 298 ? 23.482 -13.860 -41.180 1.00 49.78 298 GLU A C 1
ATOM 2385 O O . GLU A 1 298 ? 24.187 -14.700 -41.737 1.00 49.78 298 GLU A O 1
ATOM 2390 N N . ALA A 1 299 ? 22.594 -14.223 -40.248 1.00 47.06 299 ALA A N 1
ATOM 2391 C CA . ALA A 1 299 ? 22.472 -15.593 -39.735 1.00 47.06 299 ALA A CA 1
ATOM 2392 C C . ALA A 1 299 ? 21.736 -16.583 -40.669 1.00 47.06 299 ALA A C 1
ATOM 2394 O O . ALA A 1 299 ? 21.811 -17.790 -40.450 1.00 47.06 299 ALA A O 1
ATOM 2395 N N . TYR A 1 300 ? 21.047 -16.106 -41.714 1.00 48.75 300 TYR A N 1
ATOM 2396 C CA . TYR A 1 300 ? 20.344 -16.947 -42.703 1.00 48.75 300 TYR A CA 1
ATOM 2397 C C . TYR A 1 300 ? 21.079 -17.068 -44.049 1.00 48.75 300 TYR A C 1
ATOM 2399 O O . TYR A 1 300 ? 20.534 -17.606 -45.014 1.00 48.75 300 TYR A O 1
ATOM 2407 N N . GLY A 1 301 ? 22.316 -16.572 -44.117 1.00 51.19 301 GLY A N 1
ATOM 2408 C CA . GLY A 1 301 ? 23.155 -16.574 -45.312 1.00 51.19 301 GLY A CA 1
ATOM 2409 C C . GLY A 1 301 ? 24.374 -17.491 -45.220 1.00 51.19 301 GLY A C 1
ATOM 2410 O O . GLY A 1 301 ? 25.436 -17.076 -45.669 1.00 51.19 301 GLY A O 1
ATOM 2411 N N . HIS A 1 302 ? 24.254 -18.696 -44.651 1.00 44.75 302 HIS A N 1
ATOM 2412 C CA . HIS A 1 302 ? 25.266 -19.756 -44.770 1.00 44.75 302 HIS A CA 1
ATOM 2413 C C . HIS A 1 302 ? 24.653 -21.156 -44.762 1.00 44.75 302 HIS A C 1
ATOM 2415 O O . HIS A 1 302 ? 23.767 -21.414 -43.918 1.00 44.75 302 HIS A O 1
#

Secondary structure (DSSP, 8-state):
-----------------------HHHHHHHHHHHHHHHHHHHHTT---TT-HHHHHHHHHHHHHHHHHHHHHHS-SSPPGGGS-HHHHHHHHHHHTEETTEE-HHHHHHHTTS-HHHHHHHHT-GGGTSEEEE-GGGTT-TTHHHHHHHHHHHTTTS-EEEEEES--TTHHHHHHHHGGGGGGEEEEEEE--S----S------PPPHHHHHHHT---TT--EEEEESS----GGGGGGGGG-TT--EEEEE-SSS--------SS-------STTTHHHHHHHHHHHHHHHHHHHHHTT--

Organism: Serendipita indica (strain DSM 11827) (NCBI:txid1109443)

Radius of gyration: 28.84 Å; Cα contacts (8 Å, |Δi|>4): 297; chains: 1; bounding box: 60×55×103 Å